Protein AF-A0A1Y3AFD6-F1 (afdb_monomer_lite)

Secondary structure (DSSP, 8-state):
--------HHHHHHHHHHHHHHH-PPPB-HHHHHHHHHH-GGGGB-HHHHHHHHHHHT-EEEEEETTEEEEEEGGGG-GGGTTTT---S-HHHHHHHHHHHHHHHTT-S-S---------TTSSHHHHHHHHHHHHHHHHTSSTT-EEEEEE--TTTSTTS---S----SSSSTT--TT--EE-TT---GGGGS-HHHHHHHHHHS-TTSPPB--S----HHHHHHHHHHHHHHHHTT-S-HHHHHTSTTTEEEEEE--EETBEEEEEETT--S-HHHHHH-GGGHHHHHHHGGG----TTS--GGG--TTSTTSEEEEE--

Structure (mmCIF, N/CA/C/O backbone):
data_AF-A0A1Y3AFD6-F1
#
_entry.id   AF-A0A1Y3AFD6-F1
#
loop_
_atom_site.group_PDB
_atom_site.id
_atom_site.type_symbol
_atom_site.label_atom_id
_atom_site.label_alt_id
_atom_site.label_comp_id
_atom_site.label_asym_id
_atom_site.label_entity_id
_atom_site.label_seq_id
_atom_site.pdbx_PDB_ins_code
_atom_site.Cartn_x
_atom_site.Cartn_y
_atom_site.Cartn_z
_atom_site.occupancy
_atom_site.B_iso_or_equiv
_atom_site.auth_seq_id
_atom_site.auth_comp_id
_atom_site.auth_asym_id
_atom_site.auth_atom_id
_atom_site.pdbx_PDB_model_num
ATOM 1 N N . MET A 1 1 ? -5.107 34.115 -34.733 1.00 36.53 1 MET A N 1
ATOM 2 C CA . MET A 1 1 ? -5.850 33.990 -33.465 1.00 36.53 1 MET A CA 1
ATOM 3 C C . MET A 1 1 ? -5.233 32.838 -32.703 1.00 36.53 1 MET A C 1
ATOM 5 O O . MET A 1 1 ? -5.420 31.706 -33.114 1.00 36.53 1 MET A O 1
ATOM 9 N N . SER A 1 2 ? -4.408 33.129 -31.701 1.00 39.81 2 SER A N 1
ATOM 10 C CA . SER A 1 2 ? -3.887 32.118 -30.779 1.00 39.81 2 SER A CA 1
ATOM 11 C C . SER A 1 2 ? -4.271 32.603 -29.390 1.00 39.81 2 SER A C 1
ATOM 13 O O . SER A 1 2 ? -3.726 33.601 -28.910 1.00 39.81 2 SER A O 1
ATOM 15 N N . GLU A 1 3 ? -5.320 32.002 -28.833 1.00 40.56 3 GLU A N 1
ATOM 16 C CA . GLU A 1 3 ? -5.735 32.223 -27.454 1.00 40.56 3 GLU A CA 1
ATOM 17 C C . GLU A 1 3 ? -4.627 31.688 -26.557 1.00 40.56 3 GLU A C 1
ATOM 19 O O . GLU A 1 3 ? -4.465 30.491 -26.346 1.00 40.56 3 GLU A O 1
ATOM 24 N N . ARG A 1 4 ? -3.807 32.612 -26.064 1.00 46.44 4 ARG A N 1
ATOM 25 C CA . ARG A 1 4 ? -2.943 32.358 -24.922 1.00 46.44 4 ARG A CA 1
ATOM 26 C C . ARG A 1 4 ? -3.883 32.192 -23.734 1.00 46.44 4 ARG A C 1
ATOM 28 O O . ARG A 1 4 ? -4.374 33.199 -23.225 1.00 46.44 4 ARG A O 1
ATOM 35 N N . THR A 1 5 ? -4.161 30.951 -23.344 1.00 50.72 5 THR A N 1
ATOM 36 C CA . THR A 1 5 ? -4.804 30.626 -22.069 1.00 50.72 5 THR A CA 1
ATOM 37 C C . THR A 1 5 ? -4.046 31.383 -20.988 1.00 50.72 5 THR A C 1
ATOM 39 O O . THR A 1 5 ? -2.861 31.144 -20.755 1.00 50.72 5 THR A O 1
ATOM 42 N N . ARG A 1 6 ? -4.689 32.401 -20.417 1.00 50.66 6 ARG A N 1
ATOM 43 C CA . ARG A 1 6 ? -4.165 33.119 -19.262 1.00 50.66 6 ARG A CA 1
ATOM 44 C C . ARG A 1 6 ? -4.243 32.126 -18.107 1.00 50.66 6 ARG A C 1
ATOM 46 O O . ARG A 1 6 ? -5.335 31.838 -17.642 1.00 50.66 6 ARG A O 1
ATOM 53 N N . THR A 1 7 ? -3.110 31.566 -17.701 1.00 65.94 7 THR A N 1
ATOM 54 C CA . THR A 1 7 ? -3.002 30.787 -16.464 1.00 65.94 7 THR A CA 1
ATOM 55 C C . THR A 1 7 ? -3.005 31.783 -15.308 1.00 65.94 7 THR A C 1
ATOM 57 O O . THR A 1 7 ? -1.962 32.305 -14.916 1.00 65.94 7 THR A O 1
ATOM 60 N N . ASP A 1 8 ? -4.194 32.172 -14.861 1.00 80.00 8 ASP A N 1
ATOM 61 C CA . ASP A 1 8 ? -4.370 32.920 -13.621 1.00 80.00 8 ASP A CA 1
ATOM 62 C C . ASP A 1 8 ? -4.378 31.963 -12.418 1.00 80.00 8 ASP A C 1
ATOM 64 O O . ASP A 1 8 ? -4.285 30.741 -12.560 1.00 80.00 8 ASP A O 1
ATOM 68 N N . GLY A 1 9 ? -4.406 32.531 -11.210 1.00 79.50 9 GLY A N 1
ATOM 69 C CA . GLY A 1 9 ? -4.377 31.743 -9.976 1.00 79.50 9 GLY A CA 1
ATOM 70 C C . GLY A 1 9 ? -5.520 30.728 -9.887 1.00 79.50 9 GLY A C 1
ATOM 71 O O . GLY A 1 9 ? -5.308 29.632 -9.379 1.00 79.50 9 GLY A O 1
ATOM 72 N N . GLU A 1 10 ? -6.694 31.053 -10.434 1.00 80.75 10 GLU A N 1
ATOM 73 C CA . GLU A 1 10 ? -7.856 30.157 -10.464 1.00 80.75 10 GLU A CA 1
ATOM 74 C C . GLU A 1 10 ? -7.585 28.920 -11.329 1.00 80.75 10 GLU A C 1
ATOM 76 O O . GLU A 1 10 ? -7.870 27.802 -10.901 1.00 80.75 10 GLU A O 1
ATOM 81 N N . GLY A 1 11 ? -6.944 29.090 -12.492 1.00 82.44 11 GLY A N 1
ATOM 82 C CA . GLY A 1 11 ? -6.531 27.969 -13.339 1.00 82.44 11 GLY A CA 1
ATOM 83 C C . GLY A 1 11 ? -5.538 27.014 -12.663 1.00 82.44 11 GLY A C 1
ATOM 84 O O . GLY A 1 11 ? -5.645 25.799 -12.831 1.00 82.44 11 GLY A O 1
ATOM 85 N N . PHE A 1 12 ? -4.595 27.532 -11.867 1.00 86.00 12 PHE A N 1
ATOM 86 C CA . PHE A 1 12 ? -3.661 26.687 -11.111 1.00 86.00 12 PHE A CA 1
ATOM 87 C C . PHE A 1 12 ? -4.340 25.931 -9.962 1.00 86.00 12 PHE A C 1
ATOM 89 O O . PHE A 1 12 ? -4.028 24.760 -9.750 1.00 86.00 12 PHE A O 1
ATOM 96 N N . VAL A 1 13 ? -5.276 26.566 -9.246 1.00 87.38 13 VAL A N 1
ATOM 97 C CA . VAL A 1 13 ? -6.054 25.903 -8.185 1.00 87.38 13 VAL A CA 1
ATOM 98 C C . VAL A 1 13 ? -6.942 24.807 -8.773 1.00 87.38 13 VAL A C 1
ATOM 100 O O . VAL A 1 13 ? -6.927 23.694 -8.264 1.00 87.38 13 VAL A O 1
ATOM 103 N N . ALA A 1 14 ? -7.627 25.066 -9.890 1.00 82.12 14 ALA A N 1
ATOM 104 C CA . ALA A 1 14 ? -8.454 24.059 -10.555 1.00 82.12 14 ALA A CA 1
ATOM 105 C C . ALA A 1 14 ? -7.634 22.840 -11.021 1.00 82.12 14 ALA A C 1
ATOM 107 O O . ALA A 1 14 ? -8.045 21.701 -10.812 1.00 82.12 14 ALA A O 1
ATOM 108 N N . ALA A 1 15 ? -6.443 23.065 -11.588 1.00 80.50 15 ALA A N 1
ATOM 109 C CA . ALA A 1 15 ? -5.540 21.978 -11.964 1.00 80.50 15 ALA A CA 1
ATOM 110 C C . ALA A 1 15 ? -5.057 21.167 -10.746 1.00 80.50 15 ALA A C 1
ATOM 112 O O . ALA A 1 15 ? -4.927 19.945 -10.831 1.00 80.50 15 ALA A O 1
ATOM 113 N N . ALA A 1 16 ? -4.810 21.829 -9.610 1.00 82.00 16 ALA A N 1
ATOM 114 C CA . ALA A 1 16 ? -4.458 21.156 -8.362 1.00 82.00 16 ALA A CA 1
ATOM 115 C C . ALA A 1 16 ? -5.633 20.334 -7.804 1.00 82.00 16 ALA A C 1
ATOM 117 O O . ALA A 1 16 ? -5.436 19.184 -7.413 1.00 82.00 16 ALA A O 1
ATOM 118 N N . ASP A 1 17 ? -6.851 20.879 -7.827 1.00 80.75 17 ASP A N 1
ATOM 119 C CA . ASP A 1 17 ? -8.062 20.173 -7.402 1.00 80.75 17 ASP A CA 1
ATOM 120 C C . ASP A 1 17 ? -8.320 18.929 -8.257 1.00 80.75 17 ASP A C 1
ATOM 122 O O . ASP A 1 17 ? -8.639 17.869 -7.721 1.00 80.75 17 ASP A O 1
ATOM 126 N N . ASP A 1 18 ? -8.150 19.025 -9.577 1.00 76.88 18 ASP A N 1
ATOM 127 C CA . ASP A 1 18 ? -8.305 17.884 -10.482 1.00 76.88 18 ASP A CA 1
ATOM 128 C C . ASP A 1 18 ? -7.230 16.812 -10.235 1.00 76.88 18 ASP A C 1
ATOM 130 O O . ASP A 1 18 ? -7.545 15.619 -10.202 1.00 76.88 18 ASP A O 1
ATOM 134 N N . ALA A 1 19 ? -5.983 17.223 -9.976 1.00 75.56 19 ALA A N 1
ATOM 135 C CA . ALA A 1 19 ? -4.902 16.307 -9.615 1.00 75.56 19 ALA A CA 1
ATOM 136 C C . ALA A 1 19 ? -5.162 15.578 -8.282 1.00 75.56 19 ALA A C 1
ATOM 138 O O . ALA A 1 19 ? -4.785 14.414 -8.135 1.00 75.56 19 ALA A O 1
ATOM 139 N N . LEU A 1 20 ? -5.814 16.237 -7.318 1.00 76.56 20 LEU A N 1
ATOM 140 C CA . LEU A 1 20 ? -6.170 15.641 -6.029 1.00 76.56 20 LEU A CA 1
ATOM 141 C C . LEU A 1 20 ? -7.422 14.760 -6.111 1.00 76.56 20 LEU A C 1
ATOM 143 O O . LEU A 1 20 ? -7.450 13.699 -5.490 1.00 76.56 20 LEU A O 1
ATOM 147 N N . ARG A 1 21 ? -8.439 15.152 -6.889 1.00 71.94 21 ARG A N 1
ATOM 148 C CA . ARG A 1 21 ? -9.724 14.433 -6.971 1.00 71.94 21 ARG A CA 1
ATOM 149 C C . ARG A 1 21 ? -9.571 13.009 -7.507 1.00 71.94 21 ARG A C 1
ATOM 151 O O . ARG A 1 21 ? -10.292 12.125 -7.066 1.00 71.94 21 ARG A O 1
ATOM 158 N N . GLY A 1 22 ? -8.641 12.784 -8.436 1.00 68.44 22 GLY A N 1
ATOM 159 C CA . GLY A 1 22 ? -8.357 11.440 -8.953 1.00 68.44 22 GLY A CA 1
ATOM 160 C C . GLY A 1 22 ? -7.551 10.563 -7.989 1.00 68.44 22 GLY A C 1
ATOM 161 O O . GLY A 1 22 ? -7.676 9.343 -8.025 1.00 68.44 22 GLY A O 1
ATOM 162 N N . ALA A 1 23 ? -6.752 11.173 -7.110 1.00 74.44 23 ALA A N 1
ATOM 163 C CA . ALA A 1 23 ? -5.756 10.474 -6.301 1.00 74.44 23 ALA A CA 1
ATOM 164 C C . ALA A 1 23 ? -6.292 9.899 -4.979 1.00 74.44 23 ALA A C 1
ATOM 166 O O . ALA A 1 23 ? -5.614 9.068 -4.379 1.00 74.44 23 ALA A O 1
ATOM 167 N N . TYR A 1 24 ? -7.466 10.341 -4.514 1.00 83.12 24 TYR A N 1
ATOM 168 C CA . TYR A 1 24 ? -8.017 9.943 -3.215 1.00 83.12 24 TYR A CA 1
ATOM 169 C C . TYR A 1 24 ? -9.492 9.556 -3.297 1.00 83.12 24 TYR A C 1
ATOM 171 O O . TYR A 1 24 ? -10.273 10.180 -4.014 1.00 83.12 24 TYR A O 1
ATOM 179 N N . ASP A 1 25 ? -9.869 8.528 -2.540 1.00 84.12 25 ASP A N 1
ATOM 180 C CA . ASP A 1 25 ? -11.260 8.177 -2.281 1.00 84.12 25 ASP A CA 1
ATOM 181 C C . ASP A 1 25 ? -11.785 9.000 -1.100 1.00 84.12 25 ASP A C 1
ATOM 183 O O . ASP A 1 25 ? -11.044 9.257 -0.141 1.00 84.12 25 ASP A O 1
ATOM 187 N N . PRO A 1 26 ? -13.075 9.379 -1.107 1.00 87.69 26 PRO A N 1
ATOM 188 C CA . PRO A 1 26 ? -13.745 9.815 0.107 1.00 87.69 26 PRO A CA 1
ATOM 189 C C . PRO A 1 26 ? -13.596 8.758 1.216 1.00 87.69 26 PRO A C 1
ATOM 191 O O . PRO A 1 26 ? -13.648 7.561 0.916 1.00 87.69 26 PRO A O 1
ATOM 194 N N . PRO A 1 27 ? -13.457 9.161 2.494 1.00 92.25 27 PRO A N 1
ATOM 195 C CA . PRO A 1 27 ? -13.405 8.202 3.589 1.00 92.25 27 PRO A CA 1
ATOM 196 C C . PRO A 1 27 ? -14.630 7.281 3.596 1.00 92.25 27 PRO A C 1
ATOM 198 O O . PRO A 1 27 ? -15.757 7.732 3.379 1.00 92.25 27 PRO A O 1
ATOM 201 N N . MET A 1 28 ? -14.409 6.000 3.879 1.00 95.00 28 MET A N 1
ATOM 202 C CA . MET A 1 28 ? -15.436 4.956 3.855 1.00 95.00 28 MET A CA 1
ATOM 203 C C . MET A 1 28 ? -15.508 4.198 5.183 1.00 95.00 28 MET A C 1
ATOM 205 O O . MET A 1 28 ? -14.615 4.305 6.026 1.00 95.00 28 MET A O 1
ATOM 209 N N . SER A 1 29 ? -16.587 3.443 5.396 1.00 96.56 29 SER A N 1
ATOM 210 C CA . SER A 1 29 ? -16.674 2.540 6.547 1.00 96.56 29 SER A CA 1
ATOM 211 C C . SER A 1 29 ? -15.775 1.320 6.347 1.00 96.56 29 SER A C 1
ATOM 213 O O . SER A 1 29 ? -15.406 0.973 5.225 1.00 96.56 29 SER A O 1
ATOM 215 N N . LEU A 1 30 ? -15.464 0.634 7.448 1.00 97.19 30 LEU A N 1
ATOM 216 C CA . LEU A 1 30 ? -14.724 -0.625 7.397 1.00 97.19 30 LEU A CA 1
ATOM 217 C C . LEU A 1 30 ? -15.466 -1.702 6.582 1.00 97.19 30 LEU A C 1
ATOM 219 O O . LEU A 1 30 ? -14.830 -2.457 5.860 1.00 97.19 30 LEU A O 1
ATOM 223 N N . GLU A 1 31 ? -16.800 -1.731 6.647 1.00 96.75 31 GLU A N 1
ATOM 224 C CA . GLU A 1 31 ? -17.652 -2.610 5.829 1.00 96.75 31 GLU A CA 1
ATOM 225 C C . GLU A 1 31 ? -17.472 -2.344 4.328 1.00 96.75 31 GLU A C 1
ATOM 227 O O . GLU A 1 31 ? -17.131 -3.258 3.588 1.00 96.75 31 GLU A O 1
ATOM 232 N N . SER A 1 32 ? -17.585 -1.083 3.890 1.00 97.00 32 SER A N 1
ATOM 233 C CA . SER A 1 32 ? -17.390 -0.723 2.479 1.00 97.00 32 SER A CA 1
ATOM 234 C C . SER A 1 32 ? -15.969 -1.002 1.986 1.00 97.00 32 SER A C 1
ATOM 236 O O . SER A 1 32 ? -15.770 -1.278 0.807 1.00 97.00 32 SER A O 1
ATOM 238 N N . TYR A 1 33 ? -14.976 -0.947 2.878 1.00 96.75 33 TYR A N 1
ATOM 239 C CA . TYR A 1 33 ? -13.624 -1.389 2.551 1.00 96.75 33 TYR A CA 1
ATOM 240 C C . TYR A 1 33 ? -13.548 -2.910 2.348 1.00 96.75 33 TYR A C 1
ATOM 242 O O . TYR A 1 33 ? -12.877 -3.349 1.422 1.00 96.75 33 TYR A O 1
ATOM 250 N N . VAL A 1 34 ? -14.239 -3.721 3.157 1.00 96.44 34 VAL A N 1
ATOM 251 C CA . VAL A 1 34 ? -14.297 -5.178 2.936 1.00 96.44 34 VAL A CA 1
ATOM 252 C C . VAL A 1 34 ? -14.968 -5.497 1.603 1.00 96.44 34 VAL A C 1
ATOM 254 O O . VAL A 1 34 ? -14.421 -6.296 0.851 1.00 96.44 34 VAL A O 1
ATOM 257 N N . ASP A 1 35 ? -16.075 -4.829 1.264 1.00 96.00 35 ASP A N 1
ATOM 258 C CA . ASP A 1 35 ? -16.711 -4.981 -0.053 1.00 96.00 35 ASP A CA 1
ATOM 259 C C . ASP A 1 35 ? -15.714 -4.676 -1.182 1.00 96.00 35 ASP A C 1
ATOM 261 O O . ASP A 1 35 ? -15.569 -5.462 -2.117 1.00 96.00 35 ASP A O 1
ATOM 265 N N . ARG A 1 36 ? -14.939 -3.589 -1.048 1.00 94.31 36 ARG A N 1
ATOM 266 C CA . ARG A 1 36 ? -13.872 -3.254 -2.000 1.00 94.31 36 ARG A CA 1
ATOM 267 C C . ARG A 1 36 ? -12.810 -4.346 -2.096 1.00 94.31 36 ARG A C 1
ATOM 269 O O . ARG A 1 36 ? -12.368 -4.632 -3.197 1.00 94.31 36 ARG A O 1
ATOM 276 N N . VAL A 1 37 ? -12.381 -4.933 -0.980 1.00 94.00 37 VAL A N 1
ATOM 277 C CA . VAL A 1 37 ? -11.375 -6.010 -0.971 1.00 94.00 37 VAL A CA 1
ATOM 278 C C . VAL A 1 37 ? -11.892 -7.270 -1.661 1.00 94.00 37 VAL A C 1
ATOM 280 O O . VAL A 1 37 ? -11.125 -7.949 -2.334 1.00 94.00 37 VAL A O 1
ATOM 283 N N . LEU A 1 38 ? -13.180 -7.582 -1.516 1.00 93.25 38 LEU A N 1
ATOM 284 C CA . LEU A 1 38 ? -13.801 -8.714 -2.204 1.00 93.25 38 LEU A CA 1
ATOM 285 C C . LEU A 1 38 ? -13.924 -8.472 -3.718 1.00 93.25 38 LEU A C 1
ATOM 287 O O . LEU A 1 38 ? -13.831 -9.420 -4.493 1.00 93.25 38 LEU A O 1
ATOM 291 N N . GLU A 1 39 ? -14.119 -7.220 -4.141 1.00 92.06 39 GLU A N 1
ATOM 292 C CA . GLU A 1 39 ? -14.167 -6.822 -5.556 1.00 92.06 39 GLU A CA 1
ATOM 293 C C . GLU A 1 39 ? -12.773 -6.701 -6.198 1.00 92.06 39 GLU A C 1
ATOM 295 O O . GLU A 1 39 ? -12.576 -7.123 -7.337 1.00 92.06 39 GLU A O 1
ATOM 300 N N . ASP A 1 40 ? -11.813 -6.122 -5.476 1.00 91.50 40 ASP A N 1
ATOM 301 C CA . ASP A 1 40 ? -10.424 -5.913 -5.887 1.00 91.50 40 ASP A CA 1
ATOM 302 C C . ASP A 1 40 ? -9.461 -6.226 -4.724 1.00 91.50 40 ASP A C 1
ATOM 304 O O . ASP A 1 40 ? -9.129 -5.355 -3.905 1.00 91.50 40 ASP A O 1
ATOM 308 N N . PRO A 1 41 ? -8.957 -7.470 -4.659 1.00 92.12 41 PRO A N 1
ATOM 309 C CA . PRO A 1 41 ? -8.059 -7.921 -3.594 1.00 92.12 41 PRO A CA 1
ATOM 310 C C . PRO A 1 41 ? -6.742 -7.147 -3.499 1.00 92.12 41 PRO A C 1
ATOM 312 O O . PRO A 1 41 ? -6.101 -7.144 -2.444 1.00 92.12 41 PRO A O 1
ATOM 315 N N . THR A 1 42 ? -6.350 -6.418 -4.551 1.00 92.50 42 THR A N 1
ATOM 316 C CA . THR A 1 42 ? -5.164 -5.547 -4.549 1.00 92.50 42 THR A CA 1
ATOM 317 C C . THR A 1 42 ? -5.233 -4.491 -3.437 1.00 92.50 42 THR A C 1
ATOM 319 O O . THR A 1 42 ? -4.207 -4.145 -2.838 1.00 92.50 42 THR A O 1
ATOM 322 N N . ALA A 1 43 ? -6.446 -4.052 -3.072 1.00 93.38 43 ALA A N 1
ATOM 323 C CA . ALA A 1 43 ? -6.702 -3.106 -1.984 1.00 93.38 43 ALA A CA 1
ATOM 324 C C . ALA A 1 43 ? -6.254 -3.613 -0.595 1.00 93.38 43 ALA A C 1
ATOM 326 O O . ALA A 1 43 ? -6.061 -2.808 0.324 1.00 93.38 43 ALA A O 1
ATOM 327 N N . ALA A 1 44 ? -6.079 -4.931 -0.440 1.00 93.00 44 ALA A N 1
ATOM 328 C CA . ALA A 1 44 ? -5.590 -5.592 0.770 1.00 93.00 44 ALA A CA 1
ATOM 329 C C . ALA A 1 44 ? -4.361 -6.490 0.531 1.00 93.00 44 ALA A C 1
ATOM 331 O O . ALA A 1 44 ? -4.005 -7.304 1.388 1.00 93.00 44 ALA A O 1
ATOM 332 N N . ALA A 1 45 ? -3.699 -6.366 -0.622 1.00 90.75 45 ALA A N 1
ATOM 333 C CA . ALA A 1 45 ? -2.527 -7.173 -0.933 1.00 90.75 45 ALA A CA 1
ATOM 334 C C . ALA A 1 45 ? -1.371 -6.900 0.045 1.00 90.75 45 ALA A C 1
ATOM 336 O O . ALA A 1 45 ? -1.191 -5.780 0.550 1.00 90.75 45 ALA A O 1
ATOM 337 N N . SER A 1 46 ? -0.550 -7.931 0.265 1.00 89.06 46 SER A N 1
ATOM 338 C CA . SER A 1 46 ? 0.749 -7.797 0.933 1.00 89.06 46 SER A CA 1
ATOM 339 C C . SER A 1 46 ? 1.667 -6.832 0.173 1.00 89.06 46 SER A C 1
ATOM 341 O O . SER A 1 46 ? 1.428 -6.529 -0.996 1.00 89.06 46 SER A O 1
ATOM 343 N N . GLY A 1 47 ? 2.752 -6.367 0.802 1.00 89.06 47 GLY A N 1
ATOM 344 C CA . GLY A 1 47 ? 3.712 -5.477 0.134 1.00 89.06 47 GLY A CA 1
ATOM 345 C C . GLY A 1 47 ? 4.246 -6.068 -1.177 1.00 89.06 47 GLY A C 1
ATOM 346 O O . GLY A 1 47 ? 4.186 -5.417 -2.218 1.00 89.06 47 GLY A O 1
ATOM 347 N N . ALA A 1 48 ? 4.663 -7.340 -1.162 1.00 90.12 48 ALA A N 1
ATOM 348 C CA . ALA A 1 48 ? 5.120 -8.044 -2.361 1.00 90.12 48 ALA A CA 1
ATOM 349 C C . ALA A 1 48 ? 4.012 -8.190 -3.418 1.00 90.12 48 ALA A C 1
ATOM 351 O O . ALA A 1 48 ? 4.254 -7.912 -4.592 1.00 90.12 48 ALA A O 1
ATOM 352 N N . GLY A 1 49 ? 2.794 -8.565 -3.004 1.00 91.50 49 GLY A N 1
ATOM 353 C CA . GLY A 1 49 ? 1.644 -8.677 -3.906 1.00 91.50 49 GLY A CA 1
ATOM 354 C C . GLY A 1 49 ? 1.276 -7.343 -4.552 1.00 91.50 49 GLY A C 1
ATOM 355 O O . GLY A 1 49 ? 1.007 -7.286 -5.746 1.00 91.50 49 GLY A O 1
ATOM 356 N N . TYR A 1 50 ? 1.357 -6.250 -3.798 1.00 94.00 50 TYR A N 1
ATOM 357 C CA . TYR A 1 50 ? 1.086 -4.913 -4.304 1.00 94.00 50 TYR A CA 1
ATOM 358 C C . TYR A 1 50 ? 2.146 -4.438 -5.308 1.00 94.00 50 TYR A C 1
ATOM 360 O O . TYR A 1 50 ? 1.804 -3.879 -6.349 1.00 94.00 50 TYR A O 1
ATOM 368 N N . VAL A 1 51 ? 3.435 -4.680 -5.034 1.00 95.00 51 VAL A N 1
ATOM 369 C CA . VAL A 1 51 ? 4.510 -4.349 -5.986 1.00 95.00 51 VAL A CA 1
ATOM 370 C C . VAL A 1 51 ? 4.377 -5.188 -7.258 1.00 95.00 51 VAL A C 1
ATOM 372 O O . VAL A 1 51 ? 4.530 -4.656 -8.357 1.00 95.00 51 VAL A O 1
ATOM 375 N N . LEU A 1 52 ? 4.045 -6.473 -7.128 1.00 94.81 52 LEU A N 1
ATOM 376 C CA . LEU A 1 52 ? 3.775 -7.351 -8.263 1.00 94.81 52 LEU A CA 1
ATOM 377 C C . LEU A 1 52 ? 2.608 -6.834 -9.113 1.00 94.81 52 LEU A C 1
ATOM 379 O O . LEU A 1 52 ? 2.775 -6.670 -10.321 1.00 94.81 52 LEU A O 1
ATOM 383 N N . ALA A 1 53 ? 1.478 -6.503 -8.483 1.00 95.12 53 ALA A N 1
ATOM 384 C CA . ALA A 1 53 ? 0.311 -5.927 -9.146 1.00 95.12 53 ALA A CA 1
ATOM 385 C C . ALA A 1 53 ? 0.659 -4.639 -9.900 1.00 95.12 53 ALA A C 1
ATOM 387 O O . ALA A 1 53 ? 0.298 -4.476 -11.068 1.00 95.12 53 ALA A O 1
ATOM 388 N N . ALA A 1 54 ? 1.440 -3.758 -9.270 1.00 96.69 54 ALA A N 1
ATOM 389 C CA . ALA A 1 54 ? 1.917 -2.538 -9.902 1.00 96.69 54 ALA A CA 1
ATOM 390 C C . ALA A 1 54 ? 2.741 -2.842 -11.161 1.00 96.69 54 ALA A C 1
ATOM 392 O O . ALA A 1 54 ? 2.488 -2.252 -12.210 1.00 96.69 54 ALA A O 1
ATOM 393 N N . VAL A 1 55 ? 3.690 -3.780 -11.090 1.00 97.44 55 VAL A N 1
ATOM 394 C CA . VAL A 1 55 ? 4.545 -4.155 -12.227 1.00 97.44 55 VAL A CA 1
ATOM 395 C C . VAL A 1 55 ? 3.736 -4.796 -13.359 1.00 97.44 55 VAL A C 1
ATOM 397 O O . VAL A 1 55 ? 3.907 -4.426 -14.526 1.00 97.44 55 VAL A O 1
ATOM 400 N N . GLU A 1 56 ? 2.841 -5.728 -13.031 1.00 96.19 56 GLU A N 1
ATOM 401 C CA . GLU A 1 56 ? 2.019 -6.460 -13.999 1.00 96.19 56 GLU A CA 1
ATOM 402 C C . GLU A 1 56 ? 0.980 -5.556 -14.684 1.00 96.19 56 GLU A C 1
ATOM 404 O O . GLU A 1 56 ? 0.692 -5.758 -15.866 1.00 96.19 56 GLU A O 1
ATOM 409 N N . SER A 1 57 ? 0.507 -4.495 -14.015 1.00 96.19 57 SER A N 1
ATOM 410 C CA . SER A 1 57 ? -0.481 -3.549 -14.565 1.00 96.19 57 SER A CA 1
ATOM 411 C C . SER A 1 57 ? -0.038 -2.839 -15.856 1.00 96.19 57 SER A C 1
ATOM 413 O O . SER A 1 57 ? -0.871 -2.482 -16.689 1.00 96.19 57 SER A O 1
ATOM 415 N N . TYR A 1 58 ? 1.272 -2.676 -16.077 1.00 96.88 58 TYR A N 1
ATOM 416 C CA . TYR A 1 58 ? 1.820 -2.068 -17.301 1.00 96.88 58 TYR A CA 1
ATOM 417 C C . TYR A 1 58 ? 2.039 -3.088 -18.438 1.00 96.88 58 TYR A C 1
ATOM 419 O O . TYR A 1 58 ? 2.357 -2.720 -19.579 1.00 96.88 58 TYR A O 1
ATOM 427 N N . GLY A 1 59 ? 1.875 -4.382 -18.150 1.00 97.50 59 GLY A N 1
ATOM 428 C CA . GLY A 1 59 ? 2.116 -5.483 -19.075 1.00 97.50 59 GLY A CA 1
ATOM 429 C C . GLY A 1 59 ? 3.568 -5.580 -19.555 1.00 97.50 59 GLY A C 1
ATOM 430 O O . GLY A 1 59 ? 4.485 -4.943 -19.031 1.00 97.50 59 GLY A O 1
ATOM 431 N N . THR A 1 60 ? 3.784 -6.376 -20.602 1.00 98.19 60 THR A N 1
ATOM 432 C CA . THR A 1 60 ? 5.121 -6.671 -21.140 1.00 98.19 60 THR A CA 1
ATOM 433 C C . THR A 1 60 ? 5.285 -6.256 -22.602 1.00 98.19 60 THR A C 1
ATOM 435 O O . THR A 1 60 ? 4.315 -6.164 -23.362 1.00 98.19 60 THR A O 1
ATOM 438 N N . ARG A 1 61 ? 6.529 -5.998 -23.015 1.00 97.25 61 ARG A N 1
ATOM 439 C CA . ARG A 1 61 ? 6.930 -5.793 -24.414 1.00 97.25 61 ARG A CA 1
ATOM 440 C C . ARG A 1 61 ? 8.124 -6.671 -24.778 1.00 97.25 61 ARG A C 1
ATOM 442 O O . ARG A 1 61 ? 8.998 -6.899 -23.947 1.00 97.25 61 ARG A O 1
ATOM 449 N N . GLU A 1 62 ? 8.202 -7.070 -26.040 1.00 97.62 62 GLU A N 1
ATOM 450 C CA . GLU A 1 62 ? 9.348 -7.815 -26.560 1.00 97.62 62 GLU A CA 1
ATOM 451 C C . GLU A 1 62 ? 10.595 -6.911 -26.657 1.00 97.62 62 GLU A C 1
ATOM 453 O O . GLU A 1 62 ? 10.529 -5.772 -27.137 1.00 97.62 62 GLU A O 1
ATOM 458 N N . VAL A 1 63 ? 11.748 -7.424 -26.224 1.00 96.56 63 VAL A N 1
ATOM 459 C CA . VAL A 1 63 ? 13.069 -6.800 -26.381 1.00 96.56 63 VAL A CA 1
ATOM 460 C C . VAL A 1 63 ? 14.088 -7.795 -26.916 1.00 96.56 63 VAL A C 1
ATOM 462 O O . VAL A 1 63 ? 13.990 -8.995 -26.673 1.00 96.56 63 VAL A O 1
ATOM 465 N N . ARG A 1 64 ? 15.109 -7.294 -27.623 1.00 95.00 64 ARG A N 1
ATOM 466 C CA . ARG A 1 64 ? 16.275 -8.095 -28.012 1.00 95.00 64 ARG A CA 1
ATOM 467 C C . ARG A 1 64 ? 17.511 -7.664 -27.242 1.00 95.00 64 ARG A C 1
ATOM 469 O O . ARG A 1 64 ? 18.009 -6.559 -27.438 1.00 95.00 64 ARG A O 1
ATOM 476 N N . GLU A 1 65 ? 18.037 -8.561 -26.418 1.00 93.00 65 GLU A N 1
ATOM 477 C CA . GLU A 1 65 ? 19.228 -8.336 -25.601 1.00 93.00 65 GLU A CA 1
ATOM 478 C C . GLU A 1 65 ? 20.205 -9.500 -25.768 1.00 93.00 65 GLU A C 1
ATOM 480 O O . GLU A 1 65 ? 19.839 -10.662 -25.619 1.00 93.00 65 GLU A O 1
ATOM 485 N N . ARG A 1 66 ? 21.474 -9.196 -26.074 1.00 89.19 66 ARG A N 1
ATOM 486 C CA . ARG A 1 66 ? 22.549 -10.199 -26.241 1.00 89.19 66 ARG A CA 1
ATOM 487 C C . ARG A 1 66 ? 22.197 -11.337 -27.221 1.00 89.19 66 ARG A C 1
ATOM 489 O O . ARG A 1 66 ? 22.622 -12.469 -27.035 1.00 89.19 66 ARG A O 1
ATOM 496 N N . GLY A 1 67 ? 21.441 -11.022 -28.275 1.00 92.19 67 GLY A N 1
ATOM 497 C CA . GLY A 1 67 ? 21.022 -11.989 -29.298 1.00 92.19 67 GLY A CA 1
ATOM 498 C C . GLY A 1 67 ? 19.803 -12.835 -28.923 1.00 92.19 67 GLY A C 1
ATOM 499 O O . GLY A 1 67 ? 19.358 -13.635 -29.740 1.00 92.19 67 GLY A O 1
ATOM 500 N N . GLU A 1 68 ? 19.233 -12.636 -27.736 1.00 94.50 68 GLU A N 1
ATOM 501 C CA . GLU A 1 68 ? 18.022 -13.313 -27.284 1.00 94.50 68 GLU A CA 1
ATOM 502 C C . GLU A 1 68 ? 16.819 -12.375 -27.333 1.00 94.50 68 GLU A C 1
ATOM 504 O O . GLU A 1 68 ? 16.957 -11.164 -27.167 1.00 94.50 68 GLU A O 1
ATOM 509 N N . THR A 1 69 ? 15.639 -12.946 -27.567 1.00 96.38 69 THR A N 1
ATOM 510 C CA . THR A 1 69 ? 14.359 -12.232 -27.510 1.00 96.38 69 THR A CA 1
ATOM 511 C C . THR A 1 69 ? 13.727 -12.520 -26.148 1.00 96.38 69 THR A C 1
ATOM 513 O O . THR A 1 69 ? 13.594 -13.687 -25.786 1.00 96.38 69 THR A O 1
ATOM 516 N N . LEU A 1 70 ? 13.407 -11.477 -25.382 1.00 96.81 70 LEU A N 1
ATOM 517 C CA . LEU A 1 70 ? 12.886 -11.556 -24.014 1.00 96.81 70 LEU A CA 1
ATOM 518 C C . LEU A 1 70 ? 11.624 -10.696 -23.888 1.00 96.81 70 LEU A C 1
ATOM 520 O O . LEU A 1 70 ? 11.551 -9.631 -24.500 1.00 96.81 70 LEU A O 1
ATOM 524 N N . ASP A 1 71 ? 10.682 -11.106 -23.042 1.00 97.00 71 ASP A N 1
ATOM 525 C CA . ASP A 1 71 ? 9.567 -10.252 -22.628 1.00 97.00 71 ASP A CA 1
ATOM 526 C C . ASP A 1 71 ? 9.984 -9.407 -21.431 1.00 97.00 71 ASP A C 1
ATOM 528 O O . ASP A 1 71 ? 10.423 -9.930 -20.411 1.00 97.00 71 ASP A O 1
ATOM 532 N N . ARG A 1 72 ? 9.858 -8.090 -21.553 1.00 96.88 72 ARG A N 1
ATOM 533 C CA . ARG A 1 72 ? 10.227 -7.123 -20.523 1.00 96.88 72 ARG A CA 1
ATOM 534 C C . ARG A 1 72 ? 8.983 -6.459 -19.957 1.00 96.88 72 ARG A C 1
ATOM 536 O O . ARG A 1 72 ? 8.180 -5.931 -20.726 1.00 96.88 72 ARG A O 1
ATOM 543 N N . TYR A 1 73 ? 8.860 -6.402 -18.634 1.00 98.25 73 TYR A N 1
ATOM 544 C CA . TYR A 1 73 ? 7.819 -5.604 -17.980 1.00 98.25 73 TYR A CA 1
ATOM 545 C C . TYR A 1 73 ? 8.003 -4.113 -18.274 1.00 98.25 73 TYR A C 1
ATOM 547 O O . TYR A 1 73 ? 9.056 -3.540 -17.985 1.00 98.25 73 TYR A O 1
ATOM 555 N N . ARG A 1 74 ? 6.959 -3.481 -18.825 1.00 98.25 74 ARG A N 1
ATOM 556 C CA . ARG A 1 74 ? 6.971 -2.057 -19.199 1.00 98.25 74 ARG A CA 1
ATOM 557 C C . ARG A 1 74 ? 7.113 -1.131 -18.001 1.00 98.25 74 ARG A C 1
ATOM 559 O O . ARG A 1 74 ? 7.561 -0.007 -18.175 1.00 98.25 74 ARG A O 1
ATOM 566 N N . PHE A 1 75 ? 6.776 -1.601 -16.800 1.00 98.25 75 PHE A N 1
ATOM 567 C CA . PHE A 1 75 ? 6.994 -0.867 -15.555 1.00 98.25 75 PHE A CA 1
ATOM 568 C C . PHE A 1 75 ? 8.424 -0.307 -15.471 1.00 98.25 75 PHE A C 1
ATOM 570 O O . PHE A 1 75 ? 8.609 0.866 -15.172 1.00 98.25 75 PHE A O 1
ATOM 577 N N . PHE A 1 76 ? 9.432 -1.106 -15.848 1.00 97.69 76 PHE A N 1
ATOM 578 C CA . PHE A 1 76 ? 10.848 -0.714 -15.801 1.00 97.69 76 PHE A CA 1
ATOM 579 C C . PHE A 1 76 ? 11.305 0.189 -16.955 1.00 97.69 76 PHE A C 1
ATOM 581 O O . PHE A 1 76 ? 12.491 0.510 -17.054 1.00 97.69 76 PHE A O 1
ATOM 588 N N . ASP A 1 77 ? 10.401 0.555 -17.860 1.00 97.00 77 ASP A N 1
ATOM 589 C CA . ASP A 1 77 ? 10.625 1.611 -18.850 1.00 97.00 77 ASP A CA 1
ATOM 590 C C . ASP A 1 77 ? 10.144 2.975 -18.344 1.00 97.00 77 ASP A C 1
ATOM 592 O O . ASP A 1 77 ? 10.173 3.941 -19.097 1.00 97.00 77 ASP A O 1
ATOM 596 N N . ASP A 1 78 ? 9.696 3.036 -17.087 1.00 96.94 78 ASP A N 1
ATOM 597 C CA . ASP A 1 78 ? 9.246 4.237 -16.393 1.00 96.94 78 ASP A CA 1
ATOM 598 C C . ASP A 1 78 ? 8.162 5.054 -17.136 1.00 96.94 78 ASP A C 1
ATOM 600 O O . ASP A 1 78 ? 8.274 6.272 -17.294 1.00 96.94 78 ASP A O 1
ATOM 604 N N . PRO A 1 79 ? 7.065 4.417 -17.599 1.00 96.12 79 PRO A N 1
ATOM 605 C CA . PRO A 1 79 ? 5.998 5.102 -18.334 1.00 96.12 79 PRO A CA 1
ATOM 606 C C . PRO A 1 79 ? 5.273 6.166 -17.499 1.00 96.12 79 PRO A C 1
ATOM 608 O O . PRO A 1 79 ? 4.620 7.038 -18.060 1.00 96.12 79 PRO A O 1
ATOM 611 N N . ALA A 1 80 ? 5.368 6.093 -16.168 1.00 90.12 80 ALA A N 1
ATOM 612 C CA . ALA A 1 80 ? 4.786 7.070 -15.255 1.00 90.12 80 ALA A CA 1
ATOM 613 C C . ALA A 1 80 ? 5.511 8.426 -15.268 1.00 90.12 80 ALA A C 1
ATOM 615 O O . ALA A 1 80 ? 4.896 9.432 -14.919 1.00 90.12 80 ALA A O 1
ATOM 616 N N . ASN A 1 81 ? 6.788 8.450 -15.663 1.00 91.62 81 ASN A N 1
ATOM 617 C CA . ASN A 1 81 ? 7.620 9.653 -15.711 1.00 91.62 81 ASN A CA 1
ATOM 618 C C . ASN A 1 81 ? 8.284 9.810 -17.092 1.00 91.62 81 ASN A C 1
ATOM 620 O O . ASN A 1 81 ? 9.433 10.225 -17.199 1.00 91.62 81 ASN A O 1
ATOM 624 N N . ASP A 1 82 ? 7.579 9.430 -18.165 1.00 94.44 82 ASP A N 1
ATOM 625 C CA . ASP A 1 82 ? 8.034 9.579 -19.557 1.00 94.44 82 ASP A CA 1
ATOM 626 C C . ASP A 1 82 ? 9.417 8.957 -19.856 1.00 94.44 82 ASP A C 1
ATOM 628 O O . ASP A 1 82 ? 10.147 9.398 -20.748 1.00 94.44 82 ASP A O 1
ATOM 632 N N . GLY A 1 83 ? 9.780 7.898 -19.129 1.00 94.56 83 GLY A N 1
ATOM 633 C CA . GLY A 1 83 ? 11.048 7.194 -19.290 1.00 94.56 83 GLY A CA 1
ATOM 634 C C . GLY A 1 83 ? 12.253 7.867 -18.631 1.00 94.56 83 GLY A C 1
ATOM 635 O O . GLY A 1 83 ? 13.377 7.440 -18.903 1.00 94.56 83 GLY A O 1
ATOM 636 N N . GLU A 1 84 ? 12.053 8.887 -17.786 1.00 94.56 84 GLU A N 1
ATOM 637 C CA . GLU A 1 84 ? 13.130 9.625 -17.106 1.00 94.56 84 GLU A CA 1
ATOM 638 C C . GLU A 1 84 ? 14.090 8.691 -16.354 1.00 94.56 84 GLU A C 1
ATOM 640 O O . GLU A 1 84 ? 15.310 8.845 -16.455 1.00 94.56 84 GLU A O 1
ATOM 645 N N . HIS A 1 85 ? 13.544 7.684 -15.670 1.00 94.19 85 HIS A N 1
ATOM 646 C CA . HIS A 1 85 ? 14.284 6.711 -14.869 1.00 94.19 85 HIS A CA 1
ATOM 647 C C . HIS A 1 85 ? 14.237 5.291 -15.444 1.00 94.19 85 HIS A C 1
ATOM 649 O O . HIS A 1 85 ? 14.378 4.306 -14.714 1.00 94.19 85 HIS A O 1
ATOM 655 N N . ALA A 1 86 ? 14.040 5.152 -16.758 1.00 94.62 86 ALA A N 1
ATOM 656 C CA . ALA A 1 86 ? 13.987 3.847 -17.409 1.00 94.62 86 ALA A CA 1
ATOM 657 C C . ALA A 1 86 ? 15.275 3.030 -17.169 1.00 94.62 86 ALA A C 1
ATOM 659 O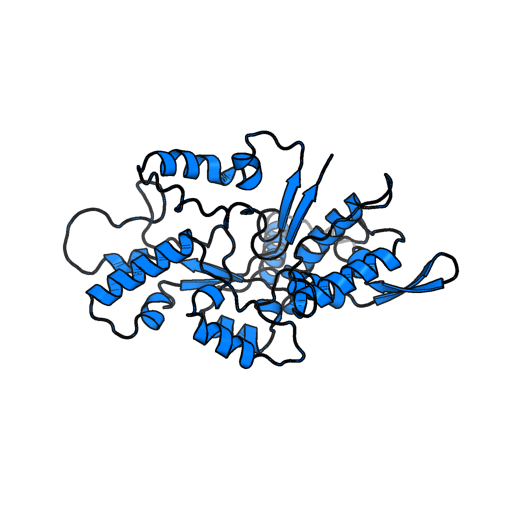 O . ALA A 1 86 ? 16.394 3.471 -17.449 1.00 94.62 86 ALA A O 1
ATOM 660 N N . VAL A 1 87 ? 15.128 1.784 -16.707 1.00 93.12 87 VAL A N 1
ATOM 661 C CA . VAL A 1 87 ? 16.268 0.901 -16.415 1.00 93.12 87 VAL A CA 1
ATOM 662 C C . VAL A 1 87 ? 16.754 0.241 -17.702 1.00 93.12 87 VAL A C 1
ATOM 664 O O . VAL A 1 87 ? 16.187 -0.744 -18.161 1.00 93.12 87 VAL A O 1
ATOM 667 N N . LEU A 1 88 ? 17.823 0.742 -18.310 1.00 90.81 88 LEU A N 1
ATOM 668 C CA . LEU A 1 88 ? 18.282 0.219 -19.600 1.00 90.81 88 LEU A CA 1
ATOM 669 C C . LEU A 1 88 ? 18.881 -1.196 -19.485 1.00 90.81 88 LEU A C 1
ATOM 671 O O . LEU A 1 88 ? 19.836 -1.428 -18.745 1.00 90.81 88 LEU A O 1
ATOM 675 N N . GLY A 1 89 ? 18.363 -2.138 -20.278 1.00 90.38 89 GLY A N 1
ATOM 676 C CA . GLY A 1 89 ? 18.834 -3.525 -20.291 1.00 90.38 89 GLY A CA 1
ATOM 677 C C . GLY A 1 89 ? 18.410 -4.319 -19.051 1.00 90.38 89 GLY A C 1
ATOM 678 O O . GLY A 1 89 ? 17.355 -4.074 -18.467 1.00 90.38 89 GLY A O 1
ATOM 679 N N . ASN A 1 90 ? 19.247 -5.276 -18.636 1.00 91.31 90 ASN A N 1
ATOM 680 C CA . ASN A 1 90 ? 19.050 -6.110 -17.442 1.00 91.31 90 ASN A CA 1
ATOM 681 C C . ASN A 1 90 ? 17.721 -6.884 -17.414 1.00 91.31 90 ASN A C 1
ATOM 683 O O . ASN A 1 90 ? 17.268 -7.272 -16.339 1.00 91.31 90 ASN A O 1
ATOM 687 N N . THR A 1 91 ? 17.110 -7.165 -18.571 1.00 94.75 91 THR A N 1
ATOM 688 C CA . THR A 1 91 ? 15.752 -7.731 -18.619 1.00 94.75 91 THR A CA 1
ATOM 689 C C . THR A 1 91 ? 15.650 -9.064 -17.874 1.00 94.75 91 THR A C 1
ATOM 691 O O . THR A 1 91 ? 14.681 -9.286 -17.162 1.00 94.75 91 THR A O 1
ATOM 694 N N . ARG A 1 92 ? 16.680 -9.922 -17.918 1.00 93.88 92 ARG A N 1
ATOM 695 C CA . ARG A 1 92 ? 16.681 -11.170 -17.125 1.00 93.88 92 ARG A CA 1
ATOM 696 C C . ARG A 1 92 ? 16.681 -10.934 -15.619 1.00 93.88 92 ARG A C 1
ATOM 698 O O . ARG A 1 92 ? 15.978 -11.641 -14.916 1.00 93.88 92 ARG A O 1
ATOM 705 N N . ALA A 1 93 ? 17.464 -9.970 -15.137 1.00 92.81 93 ALA A N 1
ATOM 706 C CA . ALA A 1 93 ? 17.535 -9.668 -13.710 1.00 92.81 93 ALA A CA 1
ATOM 707 C C . ALA A 1 93 ? 16.229 -9.032 -13.217 1.00 92.81 93 ALA A C 1
ATOM 709 O O . ALA A 1 93 ? 15.726 -9.400 -12.164 1.00 92.81 93 ALA A O 1
ATOM 710 N N . LEU A 1 94 ? 15.648 -8.131 -14.014 1.00 94.81 94 LEU A N 1
ATOM 711 C CA . LEU A 1 94 ? 14.354 -7.520 -13.715 1.00 94.81 94 LEU A CA 1
ATOM 712 C C . LEU A 1 94 ? 13.221 -8.551 -13.726 1.00 94.81 94 LEU A C 1
ATOM 714 O O . LEU A 1 94 ? 12.372 -8.523 -12.846 1.00 94.81 94 LEU A O 1
ATOM 718 N N . ASN A 1 95 ? 13.223 -9.490 -14.675 1.00 95.50 95 ASN A N 1
ATOM 719 C CA . ASN A 1 95 ? 12.236 -10.568 -14.695 1.00 95.50 95 ASN A CA 1
ATOM 720 C C . ASN A 1 95 ? 12.409 -11.521 -13.507 1.00 95.50 95 ASN A C 1
ATOM 722 O O . ASN A 1 95 ? 11.411 -11.881 -12.898 1.00 95.50 95 ASN A O 1
ATOM 726 N N . ALA A 1 96 ? 13.649 -11.863 -13.138 1.00 93.50 96 ALA A N 1
ATOM 727 C CA . ALA A 1 96 ? 13.919 -12.668 -11.947 1.00 93.50 96 ALA A CA 1
ATOM 728 C C . ALA A 1 96 ? 13.402 -11.985 -10.670 1.00 93.50 96 ALA A C 1
ATOM 730 O O . ALA A 1 96 ? 12.734 -12.625 -9.872 1.00 93.50 96 ALA A O 1
ATOM 731 N N . PHE A 1 97 ? 13.598 -10.668 -10.533 1.00 93.56 97 PHE A N 1
ATOM 732 C CA . PHE A 1 97 ? 13.015 -9.893 -9.434 1.00 93.56 97 PHE A CA 1
ATOM 733 C C . PHE A 1 97 ? 11.480 -9.987 -9.389 1.00 93.56 97 PHE A C 1
ATOM 735 O O . PHE A 1 97 ? 10.895 -10.112 -8.317 1.00 93.56 97 PHE A O 1
ATOM 742 N N . VAL A 1 98 ? 10.807 -9.953 -10.544 1.00 94.69 98 VAL A N 1
ATOM 743 C CA . VAL A 1 98 ? 9.345 -10.122 -10.601 1.00 94.69 98 VAL A CA 1
ATOM 744 C C . VAL A 1 98 ? 8.923 -11.547 -10.236 1.00 94.69 98 VAL A C 1
ATOM 746 O O . VAL A 1 98 ? 7.897 -11.735 -9.583 1.00 94.69 98 VAL A O 1
ATOM 749 N N . ASP A 1 99 ? 9.714 -12.550 -10.608 1.00 92.25 99 ASP A N 1
ATOM 750 C CA . ASP A 1 99 ? 9.471 -13.934 -10.203 1.00 92.25 99 ASP A CA 1
ATOM 751 C C . ASP A 1 99 ? 9.640 -14.114 -8.683 1.00 92.25 99 ASP A C 1
ATOM 753 O O . ASP A 1 99 ? 8.806 -14.778 -8.061 1.00 92.25 99 ASP A O 1
ATOM 757 N N . ASP A 1 100 ? 10.625 -13.448 -8.070 1.00 90.69 100 ASP A N 1
ATOM 758 C CA . ASP A 1 100 ? 10.813 -13.411 -6.613 1.00 90.69 100 ASP A CA 1
ATOM 759 C C . ASP A 1 100 ? 9.612 -12.750 -5.911 1.00 90.69 100 ASP A C 1
ATOM 761 O O . ASP A 1 100 ? 9.073 -13.299 -4.946 1.00 90.69 100 ASP A O 1
ATOM 765 N N . LEU A 1 101 ? 9.115 -11.619 -6.434 1.00 90.75 101 LEU A N 1
ATOM 766 C CA . LEU A 1 101 ? 7.894 -10.974 -5.930 1.00 90.75 101 LEU A CA 1
ATOM 767 C C . LEU A 1 101 ? 6.682 -11.910 -6.006 1.00 90.75 101 LEU A C 1
ATOM 769 O O . LEU A 1 101 ? 5.884 -11.959 -5.071 1.00 90.75 101 LEU A O 1
ATOM 773 N N . ARG A 1 102 ? 6.545 -12.677 -7.093 1.00 90.69 102 ARG A N 1
ATOM 774 C CA . ARG A 1 102 ? 5.457 -13.650 -7.268 1.00 90.69 102 ARG A CA 1
ATOM 775 C C . ARG A 1 102 ? 5.556 -14.820 -6.293 1.00 90.69 102 ARG A C 1
ATOM 777 O O . ARG A 1 102 ? 4.532 -15.259 -5.762 1.00 90.69 102 ARG A O 1
ATOM 784 N N . ALA A 1 103 ? 6.763 -15.306 -6.017 1.00 88.12 103 ALA A N 1
ATOM 785 C CA . ALA A 1 103 ? 6.983 -16.332 -5.003 1.00 88.12 103 ALA A CA 1
ATOM 786 C C . ALA A 1 103 ? 6.613 -15.822 -3.598 1.00 88.12 103 ALA A C 1
ATOM 788 O O . ALA A 1 103 ? 5.877 -16.502 -2.879 1.00 88.12 103 ALA A O 1
ATOM 789 N N . ALA A 1 104 ? 7.044 -14.604 -3.250 1.00 85.56 104 ALA A N 1
ATOM 790 C CA . ALA A 1 104 ? 6.735 -13.963 -1.973 1.00 85.56 104 ALA A CA 1
ATOM 791 C C . ALA A 1 104 ? 5.233 -13.665 -1.814 1.00 85.56 104 ALA A C 1
ATOM 793 O O . ALA A 1 104 ? 4.649 -13.952 -0.772 1.00 85.56 104 ALA A O 1
ATOM 794 N N . ALA A 1 105 ? 4.576 -13.151 -2.858 1.00 85.12 105 ALA A N 1
ATOM 795 C CA . ALA A 1 105 ? 3.150 -12.825 -2.831 1.00 85.12 105 ALA A CA 1
ATOM 796 C C . ALA A 1 105 ? 2.249 -14.055 -2.626 1.00 85.12 105 ALA A C 1
ATOM 798 O O . ALA A 1 105 ? 1.178 -13.932 -2.043 1.00 85.12 105 ALA A O 1
ATOM 799 N N . THR A 1 106 ? 2.671 -15.233 -3.097 1.00 80.88 106 THR A N 1
ATOM 800 C CA . THR A 1 106 ? 1.880 -16.476 -3.022 1.00 80.88 106 THR A CA 1
ATOM 801 C C . THR A 1 106 ? 2.195 -17.349 -1.808 1.00 80.88 106 THR A C 1
ATOM 803 O O . THR A 1 106 ? 1.591 -18.411 -1.664 1.00 80.88 106 THR A O 1
ATOM 806 N N . GLY A 1 107 ? 3.155 -16.956 -0.962 1.00 70.00 107 GLY A N 1
ATOM 807 C CA . GLY A 1 107 ? 3.610 -17.776 0.168 1.00 70.00 107 GLY A CA 1
ATOM 808 C C . GLY A 1 107 ? 4.214 -19.125 -0.253 1.00 70.00 107 GLY A C 1
ATOM 809 O O . GLY A 1 107 ? 4.285 -20.049 0.551 1.00 70.00 107 GLY A O 1
ATOM 810 N N . ARG A 1 108 ? 4.613 -19.275 -1.527 1.00 57.06 108 ARG A N 1
ATOM 811 C CA . ARG A 1 108 ? 5.221 -20.503 -2.082 1.00 57.06 108 ARG A CA 1
ATOM 812 C C . ARG A 1 108 ? 6.757 -20.462 -2.093 1.00 57.06 108 ARG A C 1
ATOM 814 O O . ARG A 1 108 ? 7.377 -21.347 -2.683 1.00 57.06 108 ARG A O 1
ATOM 821 N N . GLY A 1 109 ? 7.362 -19.443 -1.482 1.00 55.25 109 GLY A N 1
ATOM 822 C CA . GLY A 1 109 ? 8.810 -19.287 -1.315 1.00 55.25 109 GLY A CA 1
ATOM 823 C C . GLY A 1 109 ? 9.291 -19.615 0.101 1.00 55.25 109 GLY A C 1
ATOM 824 O O . GLY A 1 109 ? 8.506 -20.007 0.960 1.00 55.25 109 GLY A O 1
ATOM 825 N N . ASN A 1 110 ? 10.590 -19.430 0.349 1.00 49.72 110 ASN A N 1
ATOM 826 C CA . ASN A 1 110 ? 11.071 -19.235 1.718 1.00 49.72 110 ASN A CA 1
ATOM 827 C C . ASN A 1 110 ? 10.438 -17.939 2.257 1.00 49.72 110 ASN A C 1
ATOM 829 O O . ASN A 1 110 ? 10.173 -17.038 1.462 1.00 49.72 110 ASN A O 1
ATOM 833 N N . ASP A 1 111 ? 10.255 -17.800 3.572 1.00 57.88 111 ASP A N 1
ATOM 834 C CA . ASP A 1 111 ? 9.775 -16.566 4.234 1.00 57.88 111 ASP A CA 1
ATOM 835 C C . ASP A 1 111 ? 10.776 -15.381 4.115 1.00 57.88 111 ASP A C 1
ATOM 837 O O . ASP A 1 111 ? 10.909 -14.540 5.003 1.00 57.88 111 ASP A O 1
ATOM 841 N N . GLU A 1 112 ? 11.552 -15.334 3.032 1.00 63.88 112 GLU A N 1
ATOM 842 C CA . GLU A 1 112 ? 12.546 -14.322 2.722 1.00 63.88 112 GLU A CA 1
ATOM 843 C C . GLU A 1 112 ? 11.851 -13.091 2.136 1.00 63.88 112 GLU A C 1
ATOM 845 O O . GLU A 1 112 ? 11.394 -13.071 0.996 1.00 63.88 112 GLU A O 1
ATOM 850 N N . THR A 1 113 ? 11.789 -12.031 2.936 1.00 68.94 113 THR A N 1
ATOM 851 C CA . THR A 1 113 ? 11.180 -10.746 2.565 1.00 68.94 113 THR A CA 1
ATOM 852 C C . THR A 1 113 ? 12.202 -9.711 2.084 1.00 68.94 113 THR A C 1
ATOM 854 O O . THR A 1 113 ? 11.835 -8.575 1.782 1.00 68.94 113 THR A O 1
ATOM 857 N N . ILE A 1 114 ? 13.490 -10.072 2.040 1.00 81.25 114 ILE A N 1
ATOM 858 C CA . ILE A 1 114 ? 14.599 -9.174 1.696 1.00 81.25 114 ILE A CA 1
ATOM 859 C C . ILE A 1 114 ? 15.177 -9.577 0.341 1.00 81.25 114 ILE A C 1
ATOM 861 O O . ILE A 1 114 ? 15.730 -10.664 0.194 1.00 81.25 114 ILE A O 1
ATOM 865 N N . VAL A 1 115 ? 15.119 -8.658 -0.624 1.00 83.19 115 VAL A N 1
ATOM 866 C CA . VAL A 1 115 ? 15.768 -8.808 -1.932 1.00 83.19 115 VAL A CA 1
ATOM 867 C C . VAL A 1 115 ? 17.062 -8.001 -1.953 1.00 83.19 115 VAL A C 1
ATOM 869 O O . VAL A 1 115 ? 17.051 -6.789 -1.738 1.00 83.19 115 VAL A O 1
ATOM 872 N N . TRP A 1 116 ? 18.180 -8.666 -2.247 1.00 85.56 116 TRP A N 1
ATOM 873 C CA . TRP A 1 116 ? 19.484 -8.017 -2.374 1.00 85.56 116 TRP A CA 1
ATOM 874 C C . TRP A 1 116 ? 19.784 -7.657 -3.833 1.00 85.56 116 TRP A C 1
ATOM 876 O O . TRP A 1 116 ? 19.922 -8.537 -4.683 1.00 85.56 116 TRP A O 1
ATOM 886 N N . ILE A 1 117 ? 19.927 -6.361 -4.123 1.00 83.75 117 ILE A N 1
ATOM 887 C CA . ILE A 1 117 ? 20.245 -5.863 -5.468 1.00 83.75 117 ILE A CA 1
ATOM 888 C C . ILE A 1 117 ? 21.709 -5.428 -5.512 1.00 83.75 117 ILE A C 1
ATOM 890 O O . ILE A 1 117 ? 22.059 -4.333 -5.074 1.00 83.75 117 ILE A O 1
ATOM 894 N N . ASP A 1 118 ? 22.558 -6.269 -6.101 1.00 83.38 118 ASP A N 1
ATOM 895 C CA . ASP A 1 118 ? 23.975 -5.974 -6.327 1.00 83.38 118 ASP A CA 1
ATOM 896 C C . ASP A 1 118 ? 24.318 -5.877 -7.820 1.00 83.38 118 ASP A C 1
ATOM 898 O O . ASP A 1 118 ? 23.639 -6.408 -8.699 1.00 83.38 118 ASP A O 1
ATOM 902 N N . GLY A 1 119 ? 25.407 -5.177 -8.114 1.00 77.69 119 GLY A N 1
ATOM 903 C CA . GLY A 1 119 ? 26.026 -5.155 -9.425 1.00 77.69 119 GLY A CA 1
ATOM 904 C C . GLY A 1 119 ? 27.139 -4.113 -9.509 1.00 77.69 119 GLY A C 1
ATOM 905 O O . GLY A 1 119 ? 27.302 -3.301 -8.597 1.00 77.69 119 GLY A O 1
ATOM 906 N N . PRO A 1 120 ? 27.882 -4.066 -10.625 1.00 75.06 120 PRO A N 1
ATOM 907 C CA . PRO A 1 120 ? 28.870 -3.020 -10.880 1.00 75.06 120 PRO A CA 1
ATOM 908 C C . PRO A 1 120 ? 28.310 -1.591 -10.744 1.00 75.06 120 PRO A C 1
ATOM 910 O O . PRO A 1 120 ? 27.098 -1.354 -10.710 1.00 75.06 120 PRO A O 1
ATOM 913 N N . THR A 1 121 ? 29.196 -0.600 -10.672 1.00 74.19 121 THR A N 1
ATOM 914 C CA . THR A 1 121 ? 28.786 0.807 -10.759 1.00 74.19 121 THR A CA 1
ATOM 915 C C . THR A 1 121 ? 28.168 1.102 -12.130 1.00 74.19 121 THR A C 1
ATOM 917 O O . THR A 1 121 ? 28.488 0.456 -13.127 1.00 74.19 121 THR A O 1
ATOM 920 N N . ALA A 1 122 ? 27.248 2.072 -12.173 1.00 72.56 122 ALA A N 1
ATOM 921 C CA . ALA A 1 122 ? 26.551 2.502 -13.391 1.00 72.56 122 ALA A CA 1
ATOM 922 C C . ALA A 1 122 ? 25.716 1.415 -14.112 1.00 72.56 122 ALA A C 1
ATOM 924 O O . ALA A 1 122 ? 25.473 1.512 -15.311 1.00 72.56 122 ALA A O 1
ATOM 925 N N . THR A 1 123 ? 25.218 0.406 -13.389 1.00 77.50 123 THR A N 1
ATOM 926 C CA . THR A 1 123 ? 24.323 -0.636 -13.940 1.00 77.50 123 THR A CA 1
ATOM 927 C C . THR A 1 123 ? 22.830 -0.333 -13.803 1.00 77.50 123 THR A C 1
ATOM 929 O O . THR A 1 123 ? 22.006 -1.197 -14.088 1.00 77.50 123 THR A O 1
ATOM 932 N N . GLY A 1 124 ? 22.468 0.884 -13.382 1.00 84.25 124 GLY A N 1
ATOM 933 C CA . GLY A 1 124 ? 21.073 1.322 -13.274 1.00 84.25 124 GLY A CA 1
ATOM 934 C C . GLY A 1 124 ? 20.396 1.045 -11.928 1.00 84.25 124 GLY A C 1
ATOM 935 O O . GLY A 1 124 ? 19.185 1.186 -11.847 1.00 84.25 124 GLY A O 1
ATOM 936 N N . LYS A 1 125 ? 21.134 0.700 -10.860 1.00 88.25 125 LYS A N 1
ATOM 937 C CA . LYS A 1 125 ? 20.556 0.464 -9.515 1.00 88.25 125 LYS A CA 1
ATOM 938 C C . LYS A 1 125 ? 19.777 1.674 -8.974 1.00 88.25 125 LYS A C 1
ATOM 940 O O . LYS A 1 125 ? 18.665 1.529 -8.477 1.00 88.25 125 LYS A O 1
ATOM 945 N N . SER A 1 126 ? 20.327 2.880 -9.125 1.00 87.50 126 SER A N 1
ATOM 946 C CA . SER A 1 126 ? 19.642 4.110 -8.704 1.00 87.50 126 SER A CA 1
ATOM 947 C C . SER A 1 126 ? 18.421 4.426 -9.572 1.00 87.50 126 SER A C 1
ATOM 949 O O . SER A 1 126 ? 17.412 4.882 -9.042 1.00 87.50 126 SER A O 1
ATOM 951 N N . GLU A 1 127 ? 18.485 4.144 -10.879 1.00 91.44 127 GLU A N 1
ATOM 952 C CA . GLU A 1 127 ? 17.328 4.287 -11.776 1.00 91.44 127 GLU A CA 1
ATOM 953 C C . GLU A 1 127 ? 16.238 3.272 -11.435 1.00 91.44 127 GLU A C 1
ATOM 955 O O . GLU A 1 127 ? 15.075 3.640 -11.363 1.00 91.44 127 GLU A O 1
ATOM 960 N N . PHE A 1 128 ? 16.602 2.034 -11.089 1.00 92.75 128 PHE A N 1
ATOM 961 C CA . PHE A 1 128 ? 15.656 1.030 -10.604 1.00 92.75 128 PHE A CA 1
ATOM 962 C C . PHE A 1 128 ? 14.894 1.523 -9.373 1.00 92.75 128 PHE A C 1
ATOM 964 O O . PHE A 1 128 ? 13.669 1.446 -9.354 1.00 92.75 128 PHE A O 1
ATOM 971 N N . LYS A 1 129 ? 15.589 2.098 -8.381 1.00 91.19 129 LYS A N 1
ATOM 972 C CA . LYS A 1 129 ? 14.931 2.692 -7.208 1.00 91.19 129 LYS A CA 1
ATOM 973 C C . LYS A 1 129 ? 13.948 3.794 -7.611 1.00 91.19 129 LYS A C 1
ATOM 975 O O . LYS A 1 129 ? 12.806 3.781 -7.161 1.00 91.19 129 LYS A O 1
ATOM 980 N N . ARG A 1 130 ? 14.385 4.762 -8.425 1.00 92.25 130 ARG A N 1
ATOM 981 C CA . ARG A 1 130 ? 13.544 5.903 -8.829 1.00 92.25 130 ARG A CA 1
ATOM 982 C C . ARG A 1 130 ? 12.332 5.449 -9.641 1.00 92.25 130 ARG A C 1
ATOM 984 O O . ARG A 1 130 ? 11.221 5.874 -9.341 1.00 92.25 130 ARG A O 1
ATOM 991 N N . CYS A 1 131 ? 12.537 4.526 -10.577 1.00 95.06 131 CYS A N 1
ATOM 992 C CA . CYS A 1 131 ? 11.490 3.879 -11.360 1.00 95.06 131 CYS A CA 1
ATOM 993 C C . CYS A 1 131 ? 10.491 3.129 -10.469 1.00 95.06 131 CYS A C 1
ATOM 995 O O . CYS A 1 131 ? 9.286 3.276 -10.651 1.00 95.06 131 CYS A O 1
ATOM 997 N N . LEU A 1 132 ? 10.967 2.381 -9.467 1.00 94.62 132 LEU A N 1
ATOM 998 C CA . LEU A 1 132 ? 10.106 1.679 -8.516 1.00 94.62 132 LEU A CA 1
ATOM 999 C C . LEU A 1 132 ? 9.250 2.659 -7.704 1.00 94.62 132 LEU A C 1
ATOM 1001 O O . LEU A 1 132 ? 8.034 2.499 -7.651 1.00 94.62 132 LEU A O 1
ATOM 1005 N N . ILE A 1 133 ? 9.856 3.699 -7.123 1.00 93.44 133 ILE A N 1
ATOM 1006 C CA . ILE A 1 133 ? 9.132 4.722 -6.351 1.00 93.44 133 ILE A CA 1
ATOM 1007 C C . ILE A 1 133 ? 8.098 5.433 -7.232 1.00 93.44 133 ILE A C 1
ATOM 1009 O O . ILE A 1 133 ? 6.932 5.541 -6.854 1.00 93.44 133 ILE A O 1
ATOM 1013 N N . GLY A 1 134 ? 8.508 5.894 -8.416 1.00 94.69 134 GLY A N 1
ATOM 1014 C CA . GLY A 1 134 ? 7.642 6.605 -9.354 1.00 94.69 134 GLY A CA 1
ATOM 1015 C C . GLY A 1 134 ? 6.481 5.745 -9.853 1.00 94.69 134 GLY A C 1
ATOM 1016 O O . GLY A 1 134 ? 5.332 6.189 -9.837 1.00 94.69 134 GLY A O 1
ATOM 1017 N N . GLY A 1 135 ? 6.764 4.496 -10.225 1.00 96.75 135 GLY A N 1
ATOM 1018 C CA . GLY A 1 135 ? 5.763 3.537 -10.681 1.00 96.75 135 GLY A CA 1
ATOM 1019 C C . GLY A 1 135 ? 4.761 3.159 -9.588 1.00 96.75 135 GLY A C 1
ATOM 1020 O O . GLY A 1 135 ? 3.559 3.173 -9.842 1.00 96.75 135 GLY A O 1
ATOM 1021 N N . LEU A 1 136 ? 5.212 2.908 -8.353 1.00 96.62 136 LEU A N 1
ATOM 1022 C CA . LEU A 1 136 ? 4.319 2.617 -7.221 1.00 96.62 136 LEU A CA 1
ATOM 1023 C C . LEU A 1 136 ? 3.449 3.822 -6.847 1.00 96.62 136 LEU A C 1
ATOM 1025 O O . LEU A 1 136 ? 2.253 3.665 -6.587 1.00 96.62 136 LEU A O 1
ATOM 1029 N N . ARG A 1 137 ? 4.023 5.032 -6.874 1.00 95.44 137 ARG A N 1
ATOM 1030 C CA . ARG A 1 137 ? 3.279 6.278 -6.661 1.00 95.44 137 ARG A CA 1
ATOM 1031 C C . ARG A 1 137 ? 2.200 6.461 -7.722 1.00 95.44 137 ARG A C 1
ATOM 1033 O O . ARG A 1 137 ? 1.068 6.797 -7.378 1.00 95.44 137 ARG A O 1
ATOM 1040 N N . ALA A 1 138 ? 2.523 6.240 -8.995 1.00 95.44 138 ALA A N 1
ATOM 1041 C CA . ALA A 1 138 ? 1.558 6.342 -10.086 1.00 95.44 138 ALA A CA 1
ATOM 1042 C C . ALA A 1 138 ? 0.459 5.280 -9.978 1.00 95.44 138 ALA A C 1
ATOM 1044 O O . ALA A 1 138 ? -0.719 5.626 -10.054 1.00 95.44 138 ALA A O 1
ATOM 1045 N N . PHE A 1 139 ? 0.830 4.025 -9.715 1.00 96.31 139 PHE A N 1
ATOM 1046 C CA . PHE A 1 139 ? -0.118 2.931 -9.521 1.00 96.31 139 PHE A CA 1
ATOM 1047 C C . PHE A 1 139 ? -1.091 3.220 -8.371 1.00 96.31 139 PHE A C 1
ATOM 1049 O O . PHE A 1 139 ? -2.296 3.056 -8.544 1.00 96.31 139 PHE A O 1
ATOM 1056 N N . SER A 1 140 ? -0.610 3.780 -7.254 1.00 95.31 140 SER A N 1
ATOM 1057 C CA . SER A 1 140 ? -1.455 4.092 -6.088 1.00 95.31 140 SER A CA 1
ATOM 1058 C C . SER A 1 140 ? -2.546 5.140 -6.314 1.00 95.31 140 SER A C 1
ATOM 1060 O O . SER A 1 140 ? -3.481 5.240 -5.525 1.00 95.31 140 SER A O 1
ATOM 1062 N N . LYS A 1 141 ? -2.428 5.927 -7.389 1.00 93.75 141 LYS A N 1
ATOM 1063 C CA . LYS A 1 141 ? -3.426 6.925 -7.799 1.00 93.75 141 LYS A CA 1
ATOM 1064 C C . LYS A 1 141 ? -4.489 6.345 -8.732 1.00 93.75 141 LYS A C 1
ATOM 1066 O O . LYS A 1 141 ? -5.417 7.055 -9.103 1.00 93.75 141 LYS A O 1
ATOM 1071 N N . THR A 1 142 ? -4.321 5.099 -9.168 1.00 93.44 142 THR A N 1
ATOM 1072 C CA . THR A 1 142 ? -5.317 4.384 -9.968 1.00 93.44 142 THR A CA 1
ATOM 1073 C C . THR A 1 142 ? -6.339 3.718 -9.055 1.00 93.44 142 THR A C 1
ATOM 1075 O O . THR A 1 142 ? -6.068 3.481 -7.879 1.00 93.44 142 THR A O 1
ATOM 1078 N N . ASP A 1 143 ? -7.508 3.379 -9.592 1.00 91.38 143 ASP A N 1
ATOM 1079 C CA . ASP A 1 143 ? -8.534 2.678 -8.812 1.00 91.38 143 ASP A CA 1
ATOM 1080 C C . ASP A 1 143 ? -8.078 1.271 -8.401 1.00 91.38 143 ASP A C 1
ATOM 1082 O O . ASP A 1 143 ? -8.310 0.882 -7.261 1.00 91.38 143 ASP A O 1
ATOM 1086 N N . ALA A 1 144 ? -7.345 0.575 -9.280 1.00 92.06 144 ALA A N 1
ATOM 1087 C CA . ALA A 1 144 ? -6.815 -0.772 -9.037 1.00 92.06 144 ALA A CA 1
ATOM 1088 C C . ALA A 1 144 ? -5.623 -0.807 -8.061 1.00 92.06 144 ALA A C 1
ATOM 1090 O O . ALA A 1 144 ? -5.354 -1.813 -7.415 1.00 92.06 144 ALA A O 1
ATOM 1091 N N . GLY A 1 145 ? -4.859 0.284 -7.975 1.00 93.75 145 GLY A N 1
ATOM 1092 C CA . GLY A 1 145 ? -3.705 0.383 -7.079 1.00 93.75 145 GLY A CA 1
ATOM 1093 C C . GLY A 1 145 ? -3.998 1.120 -5.779 1.00 93.75 145 GLY A C 1
ATOM 1094 O O . GLY A 1 145 ? -3.086 1.379 -5.002 1.00 93.75 145 GLY A O 1
ATOM 1095 N N . ARG A 1 146 ? -5.240 1.519 -5.515 1.00 94.06 146 ARG A N 1
ATOM 1096 C CA . ARG A 1 146 ? -5.529 2.399 -4.382 1.00 94.06 146 ARG A CA 1
ATOM 1097 C C . ARG A 1 146 ? -5.201 1.717 -3.050 1.00 94.06 146 ARG A C 1
ATOM 1099 O O . ARG A 1 146 ? -5.635 0.599 -2.781 1.00 94.06 146 ARG A O 1
ATOM 1106 N N . ARG A 1 147 ? -4.432 2.402 -2.197 1.00 94.06 147 ARG A N 1
ATOM 1107 C CA . ARG A 1 147 ? -4.056 1.912 -0.860 1.00 94.06 147 ARG A CA 1
ATOM 1108 C C . ARG A 1 147 ? -4.827 2.621 0.230 1.00 94.06 147 ARG A C 1
ATOM 1110 O O . ARG A 1 147 ? -5.164 3.794 0.094 1.00 94.06 147 ARG A O 1
ATOM 1117 N N . TYR A 1 148 ? -5.056 1.907 1.328 1.00 95.25 148 TYR A N 1
ATOM 1118 C CA . TYR A 1 148 ? -5.934 2.344 2.405 1.00 95.25 148 TYR A CA 1
ATOM 1119 C C . TYR A 1 148 ? -5.301 2.179 3.781 1.00 95.25 148 TYR A C 1
ATOM 1121 O O . TYR A 1 148 ? -4.510 1.271 4.017 1.00 95.25 148 TYR A O 1
ATOM 1129 N N . THR A 1 149 ? -5.687 3.064 4.693 1.00 94.69 149 THR A N 1
ATOM 1130 C CA . THR A 1 149 ? -5.330 3.038 6.113 1.00 94.69 149 THR A CA 1
ATOM 1131 C C . THR A 1 149 ? -6.535 3.443 6.960 1.00 94.69 149 THR A C 1
ATOM 1133 O O . THR A 1 149 ? -7.561 3.882 6.437 1.00 94.69 149 THR A O 1
ATOM 1136 N N . VAL A 1 150 ? -6.416 3.312 8.276 1.00 94.69 150 VAL A N 1
ATOM 1137 C CA . VAL A 1 150 ? -7.434 3.709 9.249 1.00 94.69 150 VAL A CA 1
ATOM 1138 C C . VAL A 1 150 ? -7.183 5.105 9.816 1.00 94.69 150 VAL A C 1
ATOM 1140 O O . VAL A 1 150 ? -6.041 5.524 10.033 1.00 94.69 150 VAL A O 1
ATOM 1143 N N . GLU A 1 151 ? -8.273 5.814 10.092 1.00 92.88 151 GLU A N 1
ATOM 1144 C CA . GLU A 1 151 ? -8.292 7.019 10.916 1.00 92.88 151 GLU A CA 1
ATOM 1145 C C . GLU A 1 151 ? -9.274 6.837 12.076 1.00 92.88 151 GLU A C 1
ATOM 1147 O O . GLU A 1 151 ? -10.361 6.282 11.901 1.00 92.88 151 GLU A O 1
ATOM 1152 N N . TRP A 1 152 ? -8.884 7.335 13.247 1.00 89.75 152 TRP A N 1
ATOM 1153 C CA . TRP A 1 152 ? -9.604 7.180 14.504 1.00 89.75 152 TRP A CA 1
ATOM 1154 C C . TRP A 1 152 ? -10.124 8.517 15.021 1.00 89.75 152 TRP A C 1
ATOM 1156 O O . TRP A 1 152 ? -9.413 9.520 14.988 1.00 89.75 152 TRP A O 1
ATOM 1166 N N . ASN A 1 153 ? -11.328 8.516 15.581 1.00 88.38 153 ASN A N 1
ATOM 1167 C CA . ASN A 1 153 ? -11.874 9.614 16.367 1.00 88.38 153 ASN A CA 1
ATOM 1168 C C . ASN A 1 153 ? -12.343 9.083 17.727 1.00 88.38 153 ASN A C 1
ATOM 1170 O O . ASN A 1 153 ? -13.340 8.372 17.844 1.00 88.38 153 ASN A O 1
ATOM 1174 N N . VAL A 1 154 ? -11.628 9.453 18.788 1.00 78.50 154 VAL A N 1
ATOM 1175 C CA . VAL A 1 154 ? -11.941 8.997 20.153 1.00 78.50 154 VAL A CA 1
ATOM 1176 C C . VAL A 1 154 ? -12.638 10.056 21.009 1.00 78.50 154 VAL A C 1
ATOM 1178 O O . VAL A 1 154 ? -13.005 9.783 22.150 1.00 78.50 154 VAL A O 1
ATOM 1181 N N . ALA A 1 155 ? -12.882 11.256 20.470 1.00 68.69 155 ALA A N 1
ATOM 1182 C CA . ALA A 1 155 ? -13.435 12.376 21.234 1.00 68.69 155 ALA A CA 1
ATOM 1183 C C . ALA A 1 155 ? -14.874 12.114 21.727 1.00 68.69 155 ALA A C 1
ATOM 1185 O O . ALA A 1 155 ? -15.268 12.577 22.799 1.00 68.69 155 ALA A O 1
ATOM 1186 N N . GLY A 1 156 ? -15.662 11.333 20.978 1.00 54.94 156 GLY A N 1
ATOM 1187 C CA . GLY A 1 156 ? -17.060 11.025 21.308 1.00 54.94 156 GLY A CA 1
ATOM 1188 C C . GLY A 1 156 ? -17.248 10.000 22.433 1.00 54.94 156 GLY A C 1
ATOM 1189 O O . GLY A 1 156 ? -18.316 9.933 23.048 1.00 54.94 156 GLY A O 1
ATOM 1190 N N . ALA A 1 157 ? -16.219 9.215 22.758 1.00 52.19 157 ALA A N 1
ATOM 1191 C CA . ALA A 1 157 ? -16.359 8.125 23.714 1.00 52.19 157 ALA A CA 1
ATOM 1192 C C . ALA A 1 157 ? -16.413 8.614 25.171 1.00 52.19 157 ALA A C 1
ATOM 1194 O O . ALA A 1 157 ? -17.067 7.978 25.984 1.00 52.19 157 ALA A O 1
ATOM 1195 N N . GLY A 1 158 ? -15.855 9.779 25.517 1.00 46.03 158 GLY A N 1
ATOM 1196 C CA . GLY A 1 158 ? -15.767 10.253 26.911 1.00 46.03 158 GLY A CA 1
ATOM 1197 C C . GLY A 1 158 ? -16.898 11.165 27.419 1.00 46.03 158 GLY A C 1
ATOM 1198 O O . GLY A 1 158 ? -16.998 11.392 28.620 1.00 46.03 158 GLY A O 1
ATOM 1199 N N . SER A 1 159 ? -17.772 11.698 26.558 1.00 43.38 159 SER A N 1
ATOM 1200 C CA . SER A 1 159 ? -18.544 12.915 26.905 1.00 43.38 159 SER A CA 1
ATOM 1201 C C . SER A 1 159 ? -19.922 12.703 27.570 1.00 43.38 159 SER A C 1
ATOM 1203 O O . SER A 1 159 ? -20.655 13.662 27.798 1.00 43.38 159 SER A O 1
ATOM 1205 N N . ALA A 1 160 ? -20.320 11.468 27.902 1.00 37.03 160 ALA A N 1
ATOM 1206 C CA . ALA A 1 160 ? -21.708 11.183 28.306 1.00 37.03 160 ALA A CA 1
ATOM 1207 C C . ALA A 1 160 ? -21.981 11.032 29.818 1.00 37.03 160 ALA A C 1
ATOM 1209 O O . ALA A 1 160 ? -23.130 10.784 30.180 1.00 37.03 160 ALA A O 1
ATOM 1210 N N . VAL A 1 161 ? -21.004 11.187 30.724 1.00 34.22 161 VAL A N 1
ATOM 1211 C CA . VAL A 1 161 ? -21.282 11.100 32.175 1.00 34.22 161 VAL A CA 1
ATOM 1212 C C . VAL A 1 161 ? -20.475 12.127 32.977 1.00 34.22 161 VAL A C 1
ATOM 1214 O O . VAL A 1 161 ? -19.283 11.967 33.184 1.00 34.22 161 VAL A O 1
ATOM 1217 N N . GLY A 1 162 ? -21.165 13.177 33.434 1.00 31.41 162 GLY A N 1
ATOM 1218 C CA . GLY A 1 162 ? -20.887 13.958 34.648 1.00 31.41 162 GLY A CA 1
ATOM 1219 C C . GLY A 1 162 ? -19.432 14.271 35.033 1.00 31.41 162 GLY A C 1
ATOM 1220 O O . GLY A 1 162 ? -18.830 13.531 35.794 1.00 31.41 162 GLY A O 1
ATOM 1221 N N . GLY A 1 163 ? -18.961 15.458 34.634 1.00 34.12 163 GLY A N 1
ATOM 1222 C CA . GLY A 1 163 ? -18.069 16.347 35.398 1.00 34.12 163 GLY A CA 1
ATOM 1223 C C . GLY A 1 163 ? -16.849 15.756 36.121 1.00 34.12 163 GLY A C 1
ATOM 1224 O O . GLY A 1 163 ? -16.950 15.353 37.276 1.00 34.12 163 GLY A O 1
ATOM 1225 N N . GLY A 1 164 ? -15.665 15.910 35.519 1.00 29.38 164 GLY A N 1
ATOM 1226 C CA . GLY A 1 164 ? -14.386 15.867 36.234 1.00 29.38 164 GLY A CA 1
ATOM 1227 C C . GLY A 1 164 ? -13.204 15.412 35.377 1.00 29.38 164 GLY A C 1
ATOM 1228 O O . GLY A 1 164 ? -13.107 14.239 35.066 1.00 29.38 164 GLY A O 1
ATOM 1229 N N . ALA A 1 165 ? -12.304 16.353 35.066 1.00 34.81 165 ALA A N 1
ATOM 1230 C CA . ALA A 1 165 ? -10.909 16.179 34.632 1.00 34.81 165 ALA A CA 1
ATOM 1231 C C . ALA A 1 165 ? -10.596 15.217 33.457 1.00 34.81 165 ALA A C 1
ATOM 1233 O O . ALA A 1 165 ? -10.513 14.007 33.624 1.00 34.81 165 ALA A O 1
ATOM 1234 N N . GLY A 1 166 ? -10.231 15.815 32.315 1.00 35.69 166 GLY A N 1
ATOM 1235 C CA . GLY A 1 166 ? -9.318 15.223 31.331 1.00 35.69 166 GLY A CA 1
ATOM 1236 C C . GLY A 1 166 ? -9.954 14.264 30.330 1.00 35.69 166 GLY A C 1
ATOM 1237 O O . GLY A 1 166 ? -9.771 13.056 30.434 1.00 35.69 166 GLY A O 1
ATOM 1238 N N . ALA A 1 167 ? -10.613 14.798 29.298 1.00 40.94 167 ALA A N 1
ATOM 1239 C CA . ALA A 1 167 ? -10.721 14.056 28.047 1.00 40.94 167 ALA A CA 1
ATOM 1240 C C . ALA A 1 167 ? -9.286 13.820 27.552 1.00 40.94 167 ALA A C 1
ATOM 1242 O O . ALA A 1 167 ? -8.575 14.778 27.243 1.00 40.94 167 ALA A O 1
ATOM 1243 N N . ALA A 1 168 ? -8.825 12.571 27.585 1.00 41.88 168 ALA A N 1
ATOM 1244 C CA . ALA A 1 168 ? -7.512 12.199 27.086 1.00 41.88 168 ALA A CA 1
ATOM 1245 C C . ALA A 1 168 ? -7.502 12.404 25.567 1.00 41.88 168 ALA A C 1
ATOM 1247 O O . ALA A 1 168 ? -7.897 11.535 24.796 1.00 41.88 168 ALA A O 1
ATOM 1248 N N . SER A 1 169 ? -7.102 13.601 25.153 1.00 42.97 169 SER A N 1
ATOM 1249 C CA . SER A 1 169 ? -6.681 13.880 23.790 1.00 42.97 169 SER A CA 1
ATOM 1250 C C . SER A 1 169 ? -5.582 12.879 23.418 1.00 42.97 169 SER A C 1
ATOM 1252 O O . SER A 1 169 ? -4.585 12.766 24.134 1.00 42.97 169 SER A O 1
ATOM 1254 N N . LEU A 1 170 ? -5.758 12.148 22.310 1.00 45.56 170 LEU A N 1
ATOM 1255 C CA . LEU A 1 170 ? -4.684 11.339 21.712 1.00 45.56 170 LEU A CA 1
ATOM 1256 C C . LEU A 1 170 ? -3.565 12.221 21.137 1.00 45.56 170 LEU A C 1
ATOM 1258 O O . LEU A 1 170 ? -2.477 11.725 20.853 1.00 45.56 170 LEU A O 1
ATOM 1262 N N . SER A 1 171 ? -3.815 13.526 20.985 1.00 38.97 171 SER A N 1
ATOM 1263 C CA . SER A 1 171 ? -2.791 14.517 20.677 1.00 38.97 171 SER A CA 1
ATOM 1264 C C . SER A 1 171 ? -1.994 14.868 21.934 1.00 38.97 171 SER A C 1
ATOM 1266 O O . SER A 1 171 ? -2.554 15.226 22.977 1.00 38.97 171 SER A O 1
ATOM 1268 N N . TYR A 1 172 ? -0.669 14.780 21.821 1.00 39.66 172 TYR A N 1
ATOM 1269 C CA . TYR A 1 172 ? 0.290 15.229 22.827 1.00 39.66 172 TYR A CA 1
ATOM 1270 C C . TYR A 1 172 ? 0.378 16.766 22.797 1.00 39.66 172 TYR A C 1
ATOM 1272 O O . TYR A 1 172 ? 1.327 17.347 22.281 1.00 39.66 172 TYR A O 1
ATOM 1280 N N . GLY A 1 173 ? -0.654 17.423 23.325 1.00 37.25 173 GLY A N 1
ATOM 1281 C CA . GLY A 1 173 ? -0.759 18.874 23.444 1.00 37.25 173 GLY A CA 1
ATOM 1282 C C . GLY A 1 173 ? -2.004 19.265 24.241 1.00 37.25 173 GLY A C 1
ATOM 1283 O O . GLY A 1 173 ? -3.054 18.636 24.114 1.00 37.25 173 GLY A O 1
ATOM 1284 N N . ASP A 1 174 ? -1.886 20.285 25.092 1.00 35.41 174 ASP A N 1
ATOM 1285 C CA . ASP A 1 174 ? -3.023 20.863 25.817 1.00 35.41 174 ASP A CA 1
ATOM 1286 C C . ASP A 1 174 ? -3.875 21.677 24.828 1.00 35.41 174 ASP A C 1
ATOM 1288 O O . ASP A 1 174 ? -3.631 22.865 24.618 1.00 35.41 174 ASP A O 1
ATOM 1292 N N . GLY A 1 175 ? -4.795 21.005 24.124 1.00 39.53 175 GLY A N 1
ATOM 1293 C CA . GLY A 1 175 ? -5.710 21.663 23.181 1.00 39.53 175 GLY A CA 1
ATOM 1294 C C . GLY A 1 175 ? -6.210 20.840 21.989 1.00 39.53 175 GLY A C 1
ATOM 1295 O O . GLY A 1 175 ? -6.361 21.411 20.915 1.00 39.53 175 GLY A O 1
ATOM 1296 N N . GLY A 1 176 ? -6.454 19.532 22.128 1.00 38.81 176 GLY A N 1
ATOM 1297 C CA . GLY A 1 176 ? -7.100 18.749 21.063 1.00 38.81 176 GLY A CA 1
ATOM 1298 C C . GLY A 1 176 ? -8.572 19.142 20.883 1.00 38.81 176 GLY A C 1
ATOM 1299 O O . GLY A 1 176 ? -9.348 19.079 21.840 1.00 38.81 176 GLY A O 1
ATOM 1300 N N . ASP A 1 177 ? -8.953 19.549 19.671 1.00 41.47 177 ASP A N 1
ATOM 1301 C CA . ASP A 1 177 ? -10.337 19.876 19.315 1.00 41.47 177 ASP A CA 1
ATOM 1302 C C . ASP A 1 177 ? -11.190 18.596 19.280 1.00 41.47 177 ASP A C 1
ATOM 1304 O O . ASP A 1 177 ? -10.834 17.590 18.656 1.00 41.47 177 ASP A O 1
ATOM 1308 N N . ALA A 1 178 ? -12.347 18.619 19.945 1.00 43.31 178 ALA A N 1
ATOM 1309 C CA . ALA A 1 178 ? -13.305 17.519 19.908 1.00 43.31 178 ALA A CA 1
ATOM 1310 C C . ALA A 1 178 ? -13.872 17.377 18.480 1.00 43.31 178 ALA A C 1
ATOM 1312 O O . ALA A 1 178 ? -14.770 18.116 18.084 1.00 43.31 178 ALA A O 1
ATOM 1313 N N . GLY A 1 179 ? -13.321 16.441 17.702 1.00 52.22 179 GLY A N 1
ATOM 1314 C CA . GLY A 1 179 ? -13.643 16.233 16.284 1.00 52.22 179 GLY A CA 1
ATOM 1315 C C . GLY A 1 179 ? -12.432 15.933 15.393 1.00 52.22 179 GLY A C 1
ATOM 1316 O O . GLY A 1 179 ? -12.604 15.691 14.198 1.00 52.22 179 GLY A O 1
ATOM 1317 N N . GLU A 1 180 ? -11.219 15.950 15.948 1.00 72.88 180 GLU A N 1
ATOM 1318 C CA . GLU A 1 180 ? -10.001 15.639 15.205 1.00 72.88 180 GLU A CA 1
ATOM 1319 C C . GLU A 1 180 ? -9.913 14.136 14.873 1.00 72.88 180 GLU A C 1
ATOM 1321 O O . GLU A 1 180 ? -10.038 13.268 15.740 1.00 72.88 180 GLU A O 1
ATOM 1326 N N . TRP A 1 181 ? -9.731 13.834 13.586 1.00 85.38 181 TRP A N 1
ATOM 1327 C CA . TRP A 1 181 ? -9.491 12.483 13.084 1.00 85.38 181 TRP A CA 1
ATOM 1328 C C . TRP A 1 181 ? -7.990 12.226 13.029 1.00 85.38 181 TRP A C 1
ATOM 1330 O O . TRP A 1 181 ? -7.257 12.960 12.365 1.00 85.38 181 TRP A O 1
ATOM 1340 N N . TYR A 1 182 ? -7.542 11.153 13.668 1.00 84.56 182 TYR A N 1
ATOM 1341 C CA . TYR A 1 182 ? -6.136 10.781 13.726 1.00 84.56 182 TYR A CA 1
ATOM 1342 C C . TYR A 1 182 ? -5.855 9.583 12.829 1.00 84.56 182 TYR A C 1
ATOM 1344 O O . TYR A 1 182 ? -6.305 8.466 13.089 1.00 84.56 182 TYR A O 1
ATOM 1352 N N . ARG A 1 183 ? -5.085 9.807 11.767 1.00 86.19 183 ARG A N 1
ATOM 1353 C CA . ARG A 1 183 ? -4.617 8.747 10.872 1.00 86.19 183 ARG A CA 1
ATOM 1354 C C . ARG A 1 183 ? -3.568 7.871 11.549 1.00 86.19 183 ARG A C 1
ATOM 1356 O O . ARG A 1 183 ? -2.707 8.391 12.254 1.00 86.19 183 ARG A O 1
ATOM 1363 N N . SER A 1 184 ? -3.589 6.563 11.272 1.00 84.25 184 SER A N 1
ATOM 1364 C CA . SER A 1 184 ? -2.496 5.672 11.677 1.00 84.25 184 SER A CA 1
ATOM 1365 C C . SER A 1 184 ? -1.150 6.195 11.138 1.00 84.25 184 SER A C 1
ATOM 1367 O O . SER A 1 184 ? -1.008 6.369 9.920 1.00 84.25 184 SER A O 1
ATOM 1369 N N . PRO A 1 185 ? -0.147 6.417 12.010 1.00 79.94 185 PRO A N 1
ATOM 1370 C CA . PRO A 1 185 ? 1.146 6.985 11.619 1.00 79.94 185 PRO A CA 1
ATOM 1371 C C . PRO A 1 185 ? 1.972 6.046 10.732 1.00 79.94 185 PRO A C 1
ATOM 1373 O O . PRO A 1 185 ? 2.910 6.485 10.078 1.00 79.94 185 PRO A O 1
ATOM 1376 N N . VAL A 1 186 ? 1.613 4.763 10.711 1.00 79.69 186 VAL A N 1
ATOM 1377 C CA . VAL A 1 186 ? 2.301 3.697 9.978 1.00 79.69 186 VAL A CA 1
ATOM 1378 C C . VAL A 1 186 ? 1.413 3.053 8.918 1.00 79.69 186 VAL A C 1
ATOM 1380 O O . VAL A 1 186 ? 1.650 1.923 8.509 1.00 79.69 186 VAL A O 1
ATOM 1383 N N . GLN A 1 187 ? 0.355 3.757 8.511 1.00 87.62 187 GLN A N 1
ATOM 1384 C CA . GLN A 1 187 ? -0.569 3.294 7.480 1.00 87.62 187 GLN A CA 1
ATOM 1385 C C . GLN A 1 187 ? -1.132 1.885 7.761 1.00 87.62 187 GLN A C 1
ATOM 1387 O O . GLN A 1 187 ? -1.139 1.029 6.878 1.00 87.62 187 GLN A O 1
ATOM 1392 N N . SER A 1 188 ? -1.577 1.636 9.002 1.00 89.06 188 SER A N 1
ATOM 1393 C CA . SER A 1 188 ? -2.112 0.333 9.417 1.00 89.06 188 SER A CA 1
ATOM 1394 C C . SER A 1 188 ? -3.122 -0.224 8.425 1.00 89.06 188 SER A C 1
ATOM 1396 O O . SER A 1 188 ? -4.100 0.436 8.065 1.00 89.06 188 SER A O 1
ATOM 1398 N N . HIS A 1 189 ? -2.902 -1.482 8.047 1.00 92.25 189 HIS A N 1
ATOM 1399 C CA . HIS A 1 189 ? -3.774 -2.211 7.142 1.00 92.25 189 HIS A CA 1
ATOM 1400 C C . HIS A 1 189 ? -5.196 -2.273 7.725 1.00 92.25 189 HIS A C 1
ATOM 1402 O O . HIS A 1 189 ? -5.342 -2.782 8.838 1.00 92.25 189 HIS A O 1
ATOM 1408 N N . PRO A 1 190 ? -6.261 -1.826 7.033 1.00 95.69 190 PRO A N 1
ATOM 1409 C CA . PRO A 1 190 ? -7.582 -1.744 7.658 1.00 95.69 190 PRO A CA 1
ATOM 1410 C C . PRO A 1 190 ? -8.137 -3.091 8.133 1.00 95.69 190 PRO A C 1
ATOM 1412 O O . PRO A 1 190 ? -8.805 -3.142 9.163 1.00 95.69 190 PRO A O 1
ATOM 1415 N N . LEU A 1 191 ? -7.779 -4.202 7.467 1.00 94.88 191 LEU A N 1
ATOM 1416 C CA . LEU A 1 191 ? -8.147 -5.541 7.951 1.00 94.88 191 LEU A CA 1
ATOM 1417 C C . LEU A 1 191 ? -7.610 -5.857 9.352 1.00 94.88 191 LEU A C 1
ATOM 1419 O O . LEU A 1 191 ? -8.235 -6.639 10.056 1.00 94.88 191 LEU A O 1
ATOM 1423 N N . SER A 1 192 ? -6.512 -5.232 9.791 1.00 93.94 192 SER A N 1
ATOM 1424 C CA . SER A 1 192 ? -5.941 -5.461 11.126 1.00 93.94 192 SER A CA 1
ATOM 1425 C C . SER A 1 192 ? -6.887 -5.094 12.274 1.00 93.94 192 SER A C 1
ATOM 1427 O O . SER A 1 192 ? -6.712 -5.606 13.377 1.00 93.94 192 SER A O 1
ATOM 1429 N N . VAL A 1 193 ? -7.910 -4.265 12.017 1.00 96.44 193 VAL A N 1
ATOM 1430 C CA . VAL A 1 193 ? -8.970 -3.943 12.987 1.00 96.44 193 VAL A CA 1
ATOM 1431 C C . VAL A 1 193 ? -9.797 -5.180 13.345 1.00 96.44 193 VAL A C 1
ATOM 1433 O O . VAL A 1 193 ? -10.252 -5.306 14.480 1.00 96.44 193 VAL A O 1
ATOM 1436 N N . PHE A 1 194 ? -10.003 -6.098 12.396 1.00 95.94 194 PHE A N 1
ATOM 1437 C CA . PHE A 1 194 ? -10.772 -7.315 12.633 1.00 95.94 194 PHE A CA 1
ATOM 1438 C C . PHE A 1 194 ? -9.991 -8.319 13.490 1.00 95.94 194 PHE A C 1
ATOM 1440 O O . PHE A 1 194 ? -8.769 -8.422 13.353 1.00 95.94 194 PHE A O 1
ATOM 1447 N N . PRO A 1 195 ? -10.679 -9.134 14.312 1.00 94.06 195 PRO A N 1
ATOM 1448 C CA . PRO A 1 195 ? -10.081 -10.317 14.924 1.00 94.06 195 PRO A CA 1
ATOM 1449 C C . PRO A 1 195 ? -9.495 -11.271 13.876 1.00 94.06 195 PRO A C 1
ATOM 1451 O O . PRO A 1 195 ? -10.027 -11.386 12.774 1.00 94.06 195 PRO A O 1
ATOM 1454 N N . GLU A 1 196 ? -8.443 -12.000 14.246 1.00 91.50 196 GLU A N 1
ATOM 1455 C CA . GLU A 1 196 ? -7.701 -12.909 13.356 1.00 91.50 196 GLU A CA 1
ATOM 1456 C C . GLU A 1 196 ? -8.597 -13.900 12.607 1.00 91.50 196 GLU A C 1
ATOM 1458 O O . GLU A 1 196 ? -8.566 -13.933 11.382 1.00 91.50 196 GLU A O 1
ATOM 1463 N N . SER A 1 197 ? -9.498 -14.590 13.308 1.00 94.12 197 SER A N 1
ATOM 1464 C CA . SER A 1 197 ? -10.427 -15.547 12.688 1.00 94.12 197 SER A CA 1
ATOM 1465 C C . SER A 1 197 ? -11.362 -14.923 11.645 1.00 94.12 197 SER A C 1
ATOM 1467 O O . SER A 1 197 ? -11.800 -15.591 10.707 1.00 94.12 197 SER A O 1
ATOM 1469 N N . VAL A 1 198 ? -11.689 -13.635 11.792 1.00 95.00 198 VAL A N 1
ATOM 1470 C CA . VAL A 1 198 ? -12.501 -12.903 10.814 1.00 95.00 198 VAL A CA 1
ATOM 1471 C C . VAL A 1 198 ? -11.644 -12.493 9.620 1.00 95.00 198 VAL A C 1
ATOM 1473 O O . VAL A 1 198 ? -12.121 -12.583 8.495 1.00 95.00 198 VAL A O 1
ATOM 1476 N N . ARG A 1 199 ? -10.377 -12.109 9.831 1.00 93.38 199 ARG A N 1
ATOM 1477 C CA . ARG A 1 199 ? -9.437 -11.831 8.730 1.00 93.38 199 ARG A CA 1
ATOM 1478 C C . ARG A 1 199 ? -9.200 -13.067 7.867 1.00 93.38 199 ARG A C 1
ATOM 1480 O O . ARG A 1 199 ? -9.238 -12.949 6.648 1.00 93.38 199 ARG A O 1
ATOM 1487 N N . GLU A 1 200 ? -9.027 -14.234 8.486 1.00 91.19 200 GLU A N 1
ATOM 1488 C CA . GLU A 1 200 ? -8.933 -15.522 7.782 1.00 91.19 200 GLU A CA 1
ATOM 1489 C C . GLU A 1 200 ? -10.199 -15.799 6.964 1.00 91.19 200 GLU A C 1
ATOM 1491 O O . GLU A 1 200 ? -10.117 -16.106 5.781 1.00 91.19 200 GLU A O 1
ATOM 1496 N N . SER A 1 201 ? -11.379 -15.576 7.552 1.00 93.12 201 SER A N 1
ATOM 1497 C CA . SER A 1 201 ? -12.653 -15.756 6.842 1.00 93.12 201 SER A CA 1
ATOM 1498 C C . SER A 1 201 ? -12.818 -14.793 5.656 1.00 93.12 201 SER A C 1
ATOM 1500 O O . SER A 1 201 ? -13.418 -15.160 4.650 1.00 93.12 201 SER A O 1
ATOM 1502 N N . ILE A 1 202 ? -12.309 -13.559 5.764 1.00 92.62 202 ILE A N 1
ATOM 1503 C CA . ILE A 1 202 ? -12.281 -12.600 4.648 1.00 92.62 202 ILE A CA 1
ATOM 1504 C C . ILE A 1 202 ? -11.314 -13.090 3.564 1.00 92.62 202 ILE A C 1
ATOM 1506 O O . ILE A 1 202 ? -11.657 -13.032 2.388 1.00 92.62 202 ILE A O 1
ATOM 1510 N N . ALA A 1 203 ? -10.141 -13.607 3.941 1.00 89.75 203 ALA A N 1
ATOM 1511 C CA . ALA A 1 203 ? -9.167 -14.157 2.998 1.00 89.75 203 ALA A CA 1
ATOM 1512 C C . ALA A 1 203 ? -9.714 -15.367 2.232 1.00 89.75 203 ALA A C 1
ATOM 1514 O O . ALA A 1 203 ? -9.531 -15.442 1.023 1.00 89.75 203 ALA A O 1
ATOM 1515 N N . ASP A 1 204 ? -10.449 -16.252 2.906 1.00 89.69 204 ASP A N 1
ATOM 1516 C CA . ASP A 1 204 ? -11.110 -17.405 2.283 1.00 89.69 204 ASP A CA 1
ATOM 1517 C C . ASP A 1 204 ? -12.254 -17.006 1.334 1.00 89.69 204 ASP A C 1
ATOM 1519 O O . ASP A 1 204 ? -12.627 -17.775 0.447 1.00 89.69 204 ASP A O 1
ATOM 1523 N N . ALA A 1 205 ? -12.846 -15.825 1.534 1.00 90.88 205 ALA A N 1
ATOM 1524 C CA . ALA A 1 205 ? -13.921 -15.302 0.694 1.00 90.88 205 ALA A CA 1
ATOM 1525 C C . ALA A 1 205 ? -13.412 -14.592 -0.572 1.00 90.88 205 ALA A C 1
ATOM 1527 O O . ALA A 1 205 ? -14.194 -14.383 -1.502 1.00 90.88 205 ALA A O 1
ATOM 1528 N N . VAL A 1 206 ? -12.131 -14.217 -0.609 1.00 88.50 206 VAL A N 1
ATOM 1529 C CA . VAL A 1 206 ? -11.482 -13.627 -1.783 1.00 88.50 206 VAL A CA 1
ATOM 1530 C C . VAL A 1 206 ? -11.236 -14.706 -2.842 1.00 88.50 206 VAL A C 1
ATOM 1532 O O . VAL A 1 206 ? -10.851 -15.830 -2.527 1.00 88.50 206 VAL A O 1
ATOM 1535 N N . ASP A 1 207 ? -11.456 -14.362 -4.114 1.00 73.38 207 ASP A N 1
ATOM 1536 C CA . ASP A 1 207 ? -11.215 -15.270 -5.239 1.00 73.38 207 ASP A CA 1
ATOM 1537 C C . ASP A 1 207 ? -9.749 -15.743 -5.276 1.00 73.38 207 ASP A C 1
ATOM 1539 O O . ASP A 1 207 ? -8.815 -14.940 -5.239 1.00 73.38 207 ASP A O 1
ATOM 1543 N N . GLY A 1 208 ? -9.545 -17.059 -5.371 1.00 62.88 208 GLY A N 1
ATOM 1544 C CA . GLY A 1 208 ? -8.228 -17.695 -5.300 1.00 62.88 208 GLY A CA 1
ATOM 1545 C C . GLY A 1 208 ? -7.315 -17.411 -6.497 1.00 62.88 208 GLY A C 1
ATOM 1546 O O . GLY A 1 208 ? -6.117 -17.685 -6.414 1.00 62.88 208 GLY A O 1
ATOM 1547 N N . ASP A 1 209 ? -7.861 -16.865 -7.587 1.00 64.50 209 ASP A N 1
ATOM 1548 C CA . ASP A 1 209 ? -7.091 -16.421 -8.756 1.00 64.50 209 ASP A CA 1
ATOM 1549 C C . ASP A 1 209 ? -6.533 -14.987 -8.604 1.00 64.50 209 ASP A C 1
ATOM 1551 O O . ASP A 1 209 ? -5.721 -14.551 -9.424 1.00 64.50 209 ASP A O 1
ATOM 1555 N N . ALA A 1 210 ? -6.935 -14.250 -7.562 1.00 67.69 210 ALA A N 1
ATOM 1556 C CA . ALA A 1 210 ? -6.460 -12.898 -7.279 1.00 67.69 210 ALA A CA 1
ATOM 1557 C C . ALA A 1 210 ? -5.201 -12.873 -6.385 1.00 67.69 210 ALA A C 1
ATOM 1559 O O . ALA A 1 210 ? -4.752 -13.896 -5.862 1.00 67.69 210 ALA A O 1
ATOM 1560 N N . TYR A 1 211 ? -4.604 -11.687 -6.195 1.00 70.75 211 TYR A N 1
ATOM 1561 C CA . TYR A 1 211 ? -3.480 -11.526 -5.267 1.00 70.75 211 TYR A CA 1
ATOM 1562 C C . TYR A 1 211 ? -3.912 -11.880 -3.836 1.00 70.75 211 TYR A C 1
ATOM 1564 O O . TYR A 1 211 ? -4.905 -11.325 -3.358 1.00 70.75 211 TYR A O 1
ATOM 1572 N N . PRO A 1 212 ? -3.163 -12.741 -3.120 1.00 80.31 212 PRO A N 1
ATOM 1573 C CA . PRO A 1 212 ? -3.472 -13.050 -1.732 1.00 80.31 212 PRO A CA 1
ATOM 1574 C C . PRO A 1 212 ? -3.490 -11.791 -0.863 1.00 80.31 212 PRO A C 1
ATOM 1576 O O . PRO A 1 212 ? -2.583 -10.951 -0.929 1.00 80.31 212 PRO A O 1
ATOM 1579 N N . ILE A 1 213 ? -4.518 -11.677 -0.024 1.00 84.75 213 ILE A N 1
ATOM 1580 C CA . ILE A 1 213 ? -4.630 -10.573 0.928 1.00 84.75 213 ILE A CA 1
ATOM 1581 C C . ILE A 1 213 ? -3.735 -10.807 2.149 1.00 84.75 213 ILE A C 1
ATOM 1583 O O . ILE A 1 213 ? -3.475 -11.941 2.555 1.00 84.75 213 ILE A O 1
ATOM 1587 N N . ALA A 1 214 ? -3.282 -9.724 2.777 1.00 79.81 214 ALA A N 1
ATOM 1588 C CA . ALA A 1 214 ? -2.482 -9.782 3.994 1.00 79.81 214 ALA A CA 1
ATOM 1589 C C . ALA A 1 214 ? -3.368 -10.075 5.223 1.00 79.81 214 ALA A C 1
ATOM 1591 O O . ALA A 1 214 ? -3.830 -9.159 5.903 1.00 79.81 214 ALA A O 1
ATOM 1592 N N . ALA A 1 215 ? -3.626 -11.357 5.501 1.00 78.00 215 ALA A N 1
ATOM 1593 C CA . ALA A 1 215 ? -4.414 -11.786 6.664 1.00 78.00 215 ALA A CA 1
ATOM 1594 C C . ALA A 1 215 ? -3.615 -11.756 7.984 1.00 78.00 215 ALA A C 1
ATOM 1596 O O . ALA A 1 215 ? -4.176 -11.464 9.048 1.00 78.00 215 ALA A O 1
ATOM 1597 N N . ASP A 1 216 ? -2.302 -12.001 7.911 1.00 82.62 216 ASP A N 1
ATOM 1598 C CA . ASP A 1 216 ? -1.375 -11.938 9.046 1.00 82.62 216 ASP A CA 1
ATOM 1599 C C . ASP A 1 216 ? -0.888 -10.498 9.278 1.00 82.62 216 ASP A C 1
ATOM 1601 O O . ASP A 1 216 ? 0.226 -10.103 8.935 1.00 82.62 216 ASP A O 1
ATOM 1605 N N . VAL A 1 217 ? -1.797 -9.663 9.784 1.00 85.62 217 VAL A N 1
ATOM 1606 C CA . VAL A 1 217 ? -1.543 -8.257 10.114 1.00 85.62 217 VAL A CA 1
ATOM 1607 C C . VAL A 1 217 ? -2.099 -7.921 11.491 1.00 85.62 217 VAL A C 1
ATOM 1609 O O . VAL A 1 217 ? -3.159 -8.406 11.893 1.00 85.62 217 VAL A O 1
ATOM 1612 N N . ALA A 1 218 ? -1.411 -7.036 12.209 1.00 85.75 218 ALA A N 1
ATOM 1613 C CA . ALA A 1 218 ? -1.822 -6.562 13.526 1.00 85.75 218 ALA A CA 1
ATOM 1614 C C . ALA A 1 218 ? -1.923 -5.035 13.556 1.00 85.75 218 ALA A C 1
ATOM 1616 O O . ALA A 1 218 ? -1.203 -4.342 12.838 1.00 85.75 218 ALA A O 1
ATOM 1617 N N . LEU A 1 219 ? -2.804 -4.516 14.418 1.00 85.25 219 LEU A N 1
ATOM 1618 C CA . LEU A 1 219 ? -2.894 -3.078 14.651 1.00 85.25 219 LEU A CA 1
ATOM 1619 C C . LEU A 1 219 ? -1.577 -2.554 15.210 1.00 85.25 219 LEU A C 1
ATOM 1621 O O . LEU A 1 219 ? -1.026 -3.114 16.174 1.00 85.25 219 LEU A O 1
ATOM 1625 N N . ASP A 1 220 ? -1.140 -1.436 14.638 1.00 81.88 220 ASP A N 1
ATOM 1626 C CA . ASP A 1 220 ? -0.033 -0.657 15.164 1.00 81.88 220 ASP A CA 1
ATOM 1627 C C . ASP A 1 220 ? -0.318 -0.143 16.588 1.00 81.88 220 ASP A C 1
ATOM 1629 O O . ASP A 1 220 ? -1.485 -0.026 16.976 1.00 81.88 220 ASP A O 1
ATOM 1633 N N . PRO A 1 221 ? 0.719 0.192 17.379 1.00 81.44 221 PRO A N 1
ATOM 1634 C CA . PRO A 1 221 ? 0.540 0.616 18.766 1.00 81.44 221 PRO A CA 1
ATOM 1635 C C . PRO A 1 221 ? -0.411 1.804 18.958 1.00 81.44 221 PRO A C 1
ATOM 1637 O O . PRO A 1 221 ? -1.168 1.810 19.925 1.00 81.44 221 PRO A O 1
ATOM 1640 N N . PHE A 1 222 ? -0.407 2.786 18.050 1.00 81.88 222 PHE A N 1
ATOM 1641 C CA . PHE A 1 222 ? -1.302 3.940 18.133 1.00 81.88 222 PHE A CA 1
ATOM 1642 C C . PHE A 1 222 ? -2.754 3.521 17.881 1.00 81.88 222 PHE A C 1
ATOM 1644 O O . PHE A 1 222 ? -3.635 3.815 18.689 1.00 81.88 222 PHE A O 1
ATOM 1651 N N . SER A 1 223 ? -3.003 2.784 16.796 1.00 84.94 223 SER A N 1
ATOM 1652 C CA . SER A 1 223 ? -4.355 2.313 16.471 1.00 84.94 223 SER A CA 1
ATOM 1653 C C . SER A 1 223 ? -4.896 1.331 17.511 1.00 84.94 223 SER A C 1
ATOM 1655 O O . SER A 1 223 ? -6.093 1.321 17.785 1.00 84.94 223 SER A O 1
ATOM 1657 N N . ARG A 1 224 ? -4.021 0.524 18.122 1.00 87.56 224 ARG A N 1
ATOM 1658 C CA . ARG A 1 224 ? -4.382 -0.386 19.213 1.00 87.56 224 ARG A CA 1
ATOM 1659 C C . ARG A 1 224 ? -4.813 0.371 20.462 1.00 87.56 224 ARG A C 1
ATOM 1661 O O . ARG A 1 224 ? -5.843 0.034 21.024 1.00 87.56 224 ARG A O 1
ATOM 1668 N N . GLU A 1 225 ? -4.086 1.414 20.857 1.00 82.62 225 GLU A N 1
ATOM 1669 C CA . GLU A 1 225 ? -4.478 2.252 21.998 1.00 82.62 225 GLU A CA 1
ATOM 1670 C C . GLU A 1 225 ? -5.849 2.909 21.761 1.00 82.62 225 GLU A C 1
ATOM 1672 O O . GLU A 1 225 ? -6.698 2.914 22.653 1.00 82.62 225 GLU A O 1
ATOM 1677 N N . ALA A 1 226 ? -6.102 3.410 20.545 1.00 85.94 226 ALA A N 1
ATOM 1678 C CA . ALA A 1 226 ? -7.405 3.962 20.177 1.00 85.94 226 ALA A CA 1
ATOM 1679 C C . ALA A 1 226 ? -8.523 2.905 20.262 1.00 85.94 226 ALA A C 1
ATOM 1681 O O . ALA A 1 226 ? -9.571 3.165 20.859 1.00 85.94 226 ALA A O 1
ATOM 1682 N N . TYR A 1 227 ? -8.285 1.707 19.717 1.00 90.81 227 TYR A N 1
ATOM 1683 C CA . TYR A 1 227 ? -9.215 0.580 19.791 1.00 90.81 227 TYR A CA 1
ATOM 1684 C C . TYR A 1 227 ? -9.510 0.182 21.245 1.00 90.81 227 TYR A C 1
ATOM 1686 O O . TYR A 1 227 ? -10.674 0.124 21.642 1.00 90.81 227 TYR A O 1
ATOM 1694 N N . ASP A 1 228 ? -8.472 -0.042 22.053 1.00 89.00 228 ASP A N 1
ATOM 1695 C CA . ASP A 1 228 ? -8.579 -0.496 23.444 1.00 89.00 228 ASP A CA 1
ATOM 1696 C C . ASP A 1 228 ? -9.304 0.540 24.318 1.00 89.00 228 ASP A C 1
ATOM 1698 O O . ASP A 1 228 ? -10.133 0.188 25.164 1.00 89.00 228 ASP A O 1
ATOM 1702 N N . HIS A 1 229 ? -9.054 1.833 24.084 1.00 86.25 229 HIS A N 1
ATOM 1703 C CA . HIS A 1 229 ? -9.758 2.921 24.761 1.00 86.25 229 HIS A CA 1
ATOM 1704 C C . HIS A 1 229 ? -11.268 2.903 24.469 1.00 86.25 229 HIS A C 1
ATOM 1706 O O . HIS A 1 229 ? -12.088 2.981 25.395 1.00 86.25 229 HIS A O 1
ATOM 1712 N N . LEU A 1 230 ? -11.648 2.781 23.193 1.00 90.06 230 LEU A N 1
ATOM 1713 C CA . LEU A 1 230 ? -13.049 2.686 22.776 1.00 90.06 230 LEU A CA 1
ATOM 1714 C C . LEU A 1 230 ? -13.704 1.410 23.318 1.00 90.06 230 LEU A C 1
ATOM 1716 O O . LEU A 1 230 ? -14.817 1.467 23.849 1.00 90.06 230 LEU A O 1
ATOM 1720 N N . GLU A 1 231 ? -13.005 0.276 23.247 1.00 92.19 231 GLU A N 1
ATOM 1721 C CA . GLU A 1 231 ? -13.489 -1.003 23.758 1.00 92.19 231 GLU A CA 1
ATOM 1722 C C . GLU A 1 231 ? -13.777 -0.932 25.260 1.00 92.19 231 GLU A C 1
ATOM 1724 O O . GLU A 1 231 ? -14.881 -1.287 25.687 1.00 92.19 231 GLU A O 1
ATOM 1729 N N . SER A 1 232 ? -12.824 -0.437 26.062 1.00 89.62 232 SER A N 1
ATOM 1730 C CA . SER A 1 232 ? -12.997 -0.294 27.513 1.00 89.62 232 SER A CA 1
ATOM 1731 C C . SER A 1 232 ? -14.194 0.594 27.829 1.00 89.62 232 SER A C 1
ATOM 1733 O O . SER A 1 232 ? -15.069 0.216 28.610 1.00 89.62 232 SER A O 1
ATOM 1735 N N . THR A 1 233 ? -14.293 1.736 27.147 1.00 88.94 233 THR A N 1
ATOM 1736 C CA . THR A 1 233 ? -15.370 2.705 27.358 1.00 88.94 233 THR A CA 1
ATOM 1737 C C . THR A 1 233 ? -16.748 2.112 27.055 1.00 88.94 233 THR A C 1
ATOM 1739 O O . THR A 1 233 ? -17.698 2.278 27.827 1.00 88.94 233 THR A O 1
ATOM 1742 N N . TYR A 1 234 ? -16.893 1.390 25.942 1.00 91.69 234 TYR A N 1
ATOM 1743 C CA . TYR A 1 234 ? -18.164 0.762 25.581 1.00 91.69 234 TYR A CA 1
ATOM 1744 C C . TYR A 1 234 ? -18.503 -0.449 26.453 1.00 91.69 234 TYR A C 1
ATOM 1746 O O . TYR A 1 234 ? -19.677 -0.658 26.782 1.00 91.69 234 TYR A O 1
ATOM 1754 N N . ARG A 1 235 ? -17.493 -1.204 26.893 1.00 91.69 235 ARG A N 1
ATOM 1755 C CA . ARG A 1 235 ? -17.658 -2.317 27.833 1.00 91.69 235 ARG A CA 1
ATOM 1756 C C . ARG A 1 235 ? -18.155 -1.827 29.192 1.00 91.69 235 ARG A C 1
ATOM 1758 O O . ARG A 1 235 ? -19.091 -2.412 29.734 1.00 91.69 235 ARG A O 1
ATOM 1765 N N . GLU A 1 236 ? -17.609 -0.727 29.707 1.00 92.38 236 GLU A N 1
ATOM 1766 C CA . GLU A 1 236 ? -18.068 -0.084 30.950 1.00 92.38 236 GLU A CA 1
ATOM 1767 C C . GLU A 1 236 ? -19.517 0.414 30.854 1.00 92.38 236 GLU A C 1
ATOM 1769 O O . GLU A 1 236 ? -20.275 0.342 31.822 1.00 92.38 236 GLU A O 1
ATOM 1774 N N . ARG A 1 237 ? -19.944 0.838 29.660 1.00 91.69 237 ARG A N 1
ATOM 1775 C CA . ARG A 1 237 ? -21.339 1.202 29.358 1.00 91.69 237 ARG A CA 1
ATOM 1776 C C . ARG A 1 237 ? -22.270 0.001 29.176 1.00 91.69 237 ARG A C 1
ATOM 1778 O O . ARG A 1 237 ? -23.458 0.187 28.915 1.00 91.69 237 ARG A O 1
ATOM 1785 N N . GLY A 1 238 ? -21.760 -1.225 29.288 1.00 91.88 238 GLY A N 1
ATOM 1786 C CA . GLY A 1 238 ? -22.542 -2.452 29.159 1.00 91.88 238 GLY A CA 1
ATOM 1787 C C . GLY A 1 238 ? -22.975 -2.783 27.727 1.00 91.88 238 GLY A C 1
ATOM 1788 O O . GLY A 1 238 ? -23.897 -3.585 27.548 1.00 91.88 238 GLY A O 1
ATOM 1789 N N . ARG A 1 239 ? -22.343 -2.187 26.704 1.00 92.25 239 ARG A N 1
ATOM 1790 C CA . ARG A 1 239 ? -22.584 -2.561 25.301 1.00 92.25 239 ARG A CA 1
ATOM 1791 C C . ARG A 1 239 ? -22.033 -3.961 25.033 1.00 92.25 239 ARG A C 1
ATOM 1793 O O . ARG A 1 239 ? -21.001 -4.351 25.572 1.00 92.25 239 ARG A O 1
ATOM 1800 N N . ARG A 1 240 ? -22.749 -4.731 24.211 1.00 90.19 240 ARG A N 1
ATOM 1801 C CA . ARG A 1 240 ? -22.379 -6.114 23.840 1.00 90.19 240 ARG A CA 1
ATOM 1802 C C . ARG A 1 240 ? -21.837 -6.208 22.417 1.00 90.19 240 ARG A C 1
ATOM 1804 O O . ARG A 1 240 ? -21.037 -7.082 22.117 1.00 90.19 240 ARG A O 1
ATOM 1811 N N . ASP A 1 241 ? -22.262 -5.290 21.567 1.00 93.31 241 ASP A N 1
ATOM 1812 C CA . ASP A 1 241 ? -21.853 -5.077 20.184 1.00 93.31 241 ASP A CA 1
ATOM 1813 C C . ASP A 1 241 ? -20.564 -4.242 20.111 1.00 93.31 241 ASP A C 1
ATOM 1815 O O . ASP A 1 241 ? -20.509 -3.228 19.422 1.00 93.31 241 ASP A O 1
ATOM 1819 N N . LEU A 1 242 ? -19.533 -4.642 20.867 1.00 93.88 242 LEU A N 1
ATOM 1820 C CA . LEU A 1 242 ? -1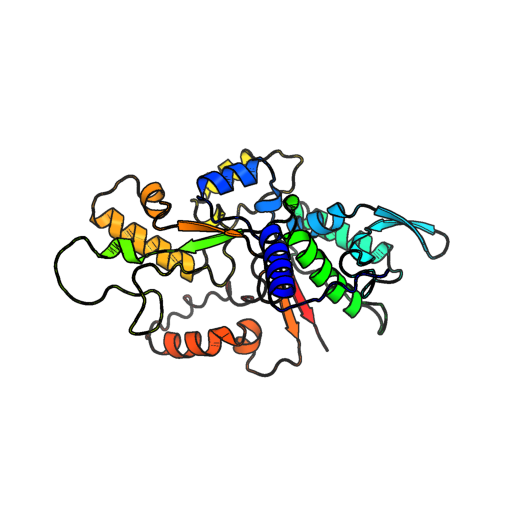8.310 -3.847 21.041 1.00 93.88 242 LEU A CA 1
ATOM 1821 C C . LEU A 1 242 ? -17.648 -3.512 19.705 1.00 93.88 242 LEU A C 1
ATOM 1823 O O . LEU A 1 242 ? -17.366 -2.347 19.459 1.00 93.88 242 LEU A O 1
ATOM 1827 N N . PHE A 1 243 ? -17.467 -4.505 18.831 1.00 95.69 243 PHE A N 1
ATOM 1828 C CA . PHE A 1 243 ? -16.842 -4.289 17.527 1.00 95.69 243 PHE A CA 1
ATOM 1829 C C . PHE A 1 243 ? -17.609 -3.246 16.706 1.00 95.69 243 PHE A C 1
ATOM 1831 O O . PHE A 1 243 ? -17.033 -2.238 16.324 1.00 95.69 243 PHE A O 1
ATOM 1838 N N . SER A 1 244 ? -18.924 -3.421 16.540 1.00 95.12 244 SER A N 1
ATOM 1839 C CA . SER A 1 244 ? -19.770 -2.466 15.812 1.00 95.12 244 SER A CA 1
ATOM 1840 C C . SER A 1 244 ? -19.744 -1.063 16.419 1.00 95.12 244 SER A C 1
ATOM 1842 O O . SER A 1 244 ? -19.773 -0.089 15.679 1.00 95.12 244 SER A O 1
ATOM 1844 N N . ALA A 1 245 ? -19.676 -0.949 17.748 1.00 93.50 245 ALA A N 1
ATOM 1845 C CA . ALA A 1 245 ? -19.579 0.340 18.425 1.00 93.50 245 ALA A CA 1
ATOM 1846 C C . ALA A 1 245 ? -18.209 1.014 18.222 1.00 93.50 245 ALA A C 1
ATOM 1848 O O . ALA A 1 245 ? -18.150 2.230 18.090 1.00 93.50 245 ALA A O 1
ATOM 1849 N N . ILE A 1 246 ? -17.117 0.245 18.185 1.00 93.38 246 ILE A N 1
ATOM 1850 C CA . ILE A 1 246 ? -15.755 0.755 17.949 1.00 93.38 246 ILE A CA 1
ATOM 1851 C C . ILE A 1 246 ? -15.562 1.142 16.480 1.00 93.38 246 ILE A C 1
ATOM 1853 O O . ILE A 1 246 ? -14.910 2.141 16.190 1.00 93.38 246 ILE A O 1
ATOM 1857 N N . THR A 1 247 ? -16.133 0.371 15.551 1.00 94.44 247 THR A N 1
ATOM 1858 C CA . THR A 1 247 ? -16.012 0.600 14.105 1.00 94.44 247 THR A CA 1
ATOM 1859 C C . THR A 1 247 ? -17.121 1.484 13.531 1.00 94.44 247 THR A C 1
ATOM 1861 O O . THR A 1 247 ? -17.326 1.502 12.315 1.00 94.44 247 THR A O 1
ATOM 1864 N N . ASP A 1 248 ? -17.878 2.171 14.388 1.00 92.88 248 ASP A N 1
ATOM 1865 C CA . ASP A 1 248 ? -18.903 3.121 13.963 1.00 92.88 248 ASP A CA 1
ATOM 1866 C C . ASP A 1 248 ? -18.271 4.297 13.194 1.00 92.88 248 ASP A C 1
ATOM 1868 O O . ASP A 1 248 ? -17.106 4.645 13.402 1.00 92.88 248 ASP A O 1
ATOM 1872 N N . ARG A 1 249 ? -19.049 4.934 12.312 1.00 89.50 249 ARG A N 1
ATOM 1873 C CA . ARG A 1 249 ? -18.601 6.060 11.476 1.00 89.50 249 ARG A CA 1
ATOM 1874 C C . ARG A 1 249 ? -18.153 7.276 12.288 1.00 89.50 249 ARG A C 1
ATOM 1876 O O . ARG A 1 249 ? -17.429 8.108 11.746 1.00 89.50 249 ARG A O 1
ATOM 1883 N N . ASP A 1 250 ? -18.556 7.373 13.552 1.00 89.00 250 ASP A N 1
ATOM 1884 C CA . ASP A 1 250 ? -18.098 8.413 14.473 1.00 89.00 250 ASP A CA 1
ATOM 1885 C C . ASP A 1 250 ? -16.703 8.133 15.060 1.00 89.00 250 ASP A C 1
ATOM 1887 O O . ASP A 1 250 ? -16.084 9.043 15.613 1.00 89.00 250 ASP A O 1
ATOM 1891 N N . HIS A 1 251 ? -16.196 6.900 14.937 1.00 91.31 251 HIS A N 1
ATOM 1892 C CA . HIS A 1 251 ? -14.972 6.438 15.597 1.00 91.31 251 HIS A CA 1
ATOM 1893 C C . HIS A 1 251 ? -13.895 5.913 14.660 1.00 91.31 251 HIS A C 1
ATOM 1895 O O . HIS A 1 251 ? -12.713 6.133 14.920 1.00 91.31 251 HIS A O 1
ATOM 1901 N N . LEU A 1 252 ? -14.286 5.234 13.586 1.00 95.00 252 LEU A N 1
ATOM 1902 C CA . LEU A 1 252 ? -13.371 4.619 12.640 1.00 95.00 252 LEU A CA 1
ATOM 1903 C C . LEU A 1 252 ? -13.816 4.926 11.217 1.00 95.00 252 LEU A C 1
ATOM 1905 O O . LEU A 1 252 ? -14.965 4.703 10.832 1.00 95.00 252 LEU A O 1
ATOM 1909 N N . ARG A 1 253 ? -12.861 5.359 10.401 1.00 96.25 253 ARG A N 1
ATOM 1910 C CA . ARG A 1 253 ? -13.030 5.416 8.952 1.00 96.25 253 ARG A CA 1
ATOM 1911 C C . ARG A 1 253 ? -11.785 4.908 8.254 1.00 96.25 253 ARG A C 1
ATOM 1913 O O . ARG A 1 253 ? -10.672 5.037 8.760 1.00 96.25 253 ARG A O 1
ATOM 1920 N N . VAL A 1 254 ? -11.989 4.354 7.072 1.00 97.12 254 VAL A N 1
ATOM 1921 C CA . VAL A 1 254 ? -10.923 3.946 6.166 1.00 97.12 254 VAL A CA 1
ATOM 1922 C C . VAL A 1 254 ? -10.697 5.072 5.166 1.00 97.12 254 VAL A C 1
ATOM 1924 O O . VAL A 1 254 ? -11.649 5.600 4.594 1.00 97.12 254 VAL A O 1
ATOM 1927 N N . THR A 1 255 ? -9.444 5.464 4.971 1.00 94.94 255 THR A N 1
ATOM 1928 C CA . THR A 1 255 ? -9.046 6.537 4.055 1.00 94.94 255 THR A CA 1
ATOM 1929 C C . THR A 1 255 ? -7.989 6.034 3.089 1.00 94.94 255 THR A C 1
ATOM 1931 O O . THR A 1 255 ? -7.141 5.218 3.461 1.00 94.94 255 THR A O 1
ATOM 1934 N N . SER A 1 256 ? -8.015 6.523 1.853 1.00 94.19 256 SER A N 1
ATOM 1935 C CA . SER A 1 256 ? -6.965 6.214 0.888 1.00 94.19 256 SER A CA 1
ATOM 1936 C C . SER A 1 256 ? -5.708 7.055 1.123 1.00 94.19 256 SER A C 1
ATOM 1938 O O . SER A 1 256 ? -5.796 8.200 1.580 1.00 94.19 256 SER A O 1
ATOM 1940 N N . TYR A 1 257 ? -4.549 6.537 0.732 1.00 91.81 257 TYR A N 1
ATOM 1941 C CA . TYR A 1 257 ? -3.305 7.297 0.668 1.00 91.81 257 TYR A CA 1
ATOM 1942 C C . TYR A 1 257 ? -2.540 6.998 -0.624 1.00 91.81 257 TYR A C 1
ATOM 1944 O O . TYR A 1 257 ? -2.625 5.903 -1.177 1.00 91.81 257 TYR A O 1
ATOM 1952 N N . VAL A 1 258 ? -1.781 7.988 -1.095 1.00 92.50 258 VAL A N 1
ATOM 1953 C CA . VAL A 1 258 ? -0.852 7.823 -2.216 1.00 92.50 258 VAL A CA 1
ATOM 1954 C C . VAL A 1 258 ? 0.434 7.218 -1.676 1.00 92.50 258 VAL A C 1
ATOM 1956 O O . VAL A 1 258 ? 1.007 7.734 -0.717 1.00 92.50 258 VAL A O 1
ATOM 1959 N N . VAL A 1 259 ? 0.885 6.137 -2.305 1.00 93.06 259 VAL A N 1
ATOM 1960 C CA . VAL A 1 259 ? 2.138 5.472 -1.956 1.00 93.06 259 VAL A CA 1
ATOM 1961 C C . VAL A 1 259 ? 3.302 6.368 -2.357 1.00 93.06 259 VAL A C 1
ATOM 1963 O O . VAL A 1 259 ? 3.422 6.776 -3.512 1.00 93.06 259 VAL A O 1
ATOM 1966 N N . ASP A 1 260 ? 4.159 6.691 -1.400 1.00 89.06 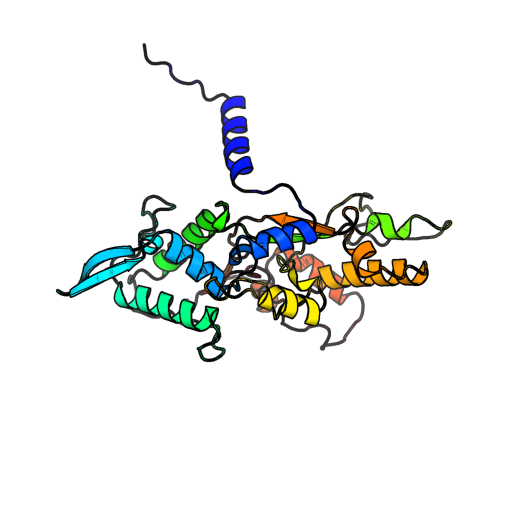260 ASP A N 1
ATOM 1967 C CA . ASP A 1 260 ? 5.306 7.562 -1.594 1.00 89.06 260 ASP A CA 1
ATOM 1968 C C . ASP A 1 260 ? 6.368 7.355 -0.506 1.00 89.06 260 ASP A C 1
ATOM 1970 O O . ASP A 1 260 ? 6.152 6.637 0.472 1.00 89.06 260 ASP A O 1
ATOM 1974 N N . VAL A 1 261 ? 7.518 8.014 -0.650 1.00 83.00 261 VAL A N 1
ATOM 1975 C CA . VAL A 1 261 ? 8.536 8.076 0.401 1.00 83.00 261 VAL A CA 1
ATOM 1976 C C . VAL A 1 261 ? 7.932 8.692 1.668 1.00 83.00 261 VAL A C 1
ATOM 1978 O O . VAL A 1 261 ? 7.422 9.811 1.639 1.00 83.00 261 VAL A O 1
ATOM 1981 N N . GLY A 1 262 ? 7.973 7.947 2.774 1.00 74.69 262 GLY A N 1
ATOM 1982 C CA . GLY A 1 262 ? 7.352 8.310 4.053 1.00 74.69 262 GLY A CA 1
ATOM 1983 C C . GLY A 1 262 ? 5.868 7.937 4.170 1.00 74.69 262 GLY A C 1
ATOM 1984 O O . GLY A 1 262 ? 5.276 8.115 5.234 1.00 74.69 262 GLY A O 1
ATOM 1985 N N . SER A 1 263 ? 5.254 7.413 3.104 1.00 81.00 263 SER A N 1
ATOM 1986 C CA . SER A 1 263 ? 3.887 6.887 3.110 1.00 81.00 263 SER A CA 1
ATOM 1987 C C . SER A 1 263 ? 3.807 5.595 2.296 1.00 81.00 263 SER A C 1
ATOM 1989 O O . SER A 1 263 ? 3.514 5.591 1.105 1.00 81.00 263 SER A O 1
ATOM 1991 N N . GLY A 1 264 ? 4.103 4.466 2.935 1.00 83.94 264 GLY A N 1
ATOM 1992 C CA . GLY A 1 264 ? 4.167 3.160 2.276 1.00 83.94 264 GLY A CA 1
ATOM 1993 C C . GLY A 1 264 ? 5.532 2.806 1.678 1.00 83.94 264 GLY A C 1
ATOM 1994 O O . GLY A 1 264 ? 5.819 1.615 1.572 1.00 83.94 264 GLY A O 1
ATOM 1995 N N . ILE A 1 265 ? 6.392 3.781 1.343 1.00 85.94 265 ILE A N 1
ATOM 1996 C CA . ILE A 1 265 ? 7.780 3.526 0.917 1.00 85.94 265 ILE A CA 1
ATOM 1997 C C . ILE A 1 265 ? 8.785 4.107 1.911 1.00 85.94 265 ILE A C 1
ATOM 1999 O O . ILE A 1 265 ? 8.857 5.313 2.124 1.00 85.94 265 ILE A O 1
ATOM 2003 N N . GLY A 1 266 ? 9.627 3.243 2.469 1.00 81.69 266 GLY A N 1
ATOM 2004 C CA . GLY A 1 266 ? 10.746 3.629 3.319 1.00 81.69 266 GLY A CA 1
ATOM 2005 C C . GLY A 1 266 ? 12.018 3.700 2.490 1.00 81.69 266 GLY A C 1
ATOM 2006 O O . GLY A 1 266 ? 12.263 2.811 1.678 1.00 81.69 266 GLY A O 1
ATOM 2007 N N . VAL A 1 267 ? 12.836 4.729 2.694 1.00 76.19 267 VAL A N 1
ATOM 2008 C CA . VAL A 1 267 ? 14.186 4.801 2.122 1.00 76.19 267 VAL A CA 1
ATOM 2009 C C . VAL A 1 267 ? 15.154 5.091 3.259 1.00 76.19 267 VAL A C 1
ATOM 2011 O O . VAL A 1 267 ? 14.953 6.054 3.993 1.00 76.19 267 VAL A O 1
ATOM 2014 N N . LEU A 1 268 ? 16.164 4.238 3.417 1.00 72.38 268 LEU A N 1
ATOM 2015 C CA . LEU A 1 268 ? 17.230 4.392 4.404 1.00 72.38 268 LEU A CA 1
ATOM 2016 C C . LEU A 1 268 ? 18.556 4.564 3.671 1.00 72.38 268 LEU A C 1
ATOM 2018 O O . LEU A 1 268 ? 18.930 3.689 2.886 1.00 72.38 268 LEU A O 1
ATOM 2022 N N . HIS A 1 269 ? 19.270 5.653 3.946 1.00 65.94 269 HIS A N 1
ATOM 2023 C CA . HIS A 1 269 ? 20.609 5.872 3.412 1.00 65.94 269 HIS A CA 1
ATOM 2024 C C . HIS A 1 269 ? 21.658 5.608 4.496 1.00 65.94 269 HIS A C 1
ATOM 2026 O O . HIS A 1 269 ? 21.522 6.047 5.640 1.00 65.94 269 HIS A O 1
ATOM 2032 N N . ALA A 1 270 ? 22.753 4.929 4.142 1.00 57.53 270 ALA A N 1
ATOM 2033 C CA . ALA A 1 270 ? 23.880 4.718 5.057 1.00 57.53 270 ALA A CA 1
ATOM 2034 C C . ALA A 1 270 ? 24.473 6.039 5.610 1.00 57.53 270 ALA A C 1
ATOM 2036 O O . ALA A 1 270 ? 24.996 6.065 6.731 1.00 57.53 270 ALA A O 1
ATOM 2037 N N . GLU A 1 271 ? 24.347 7.132 4.846 1.00 50.44 271 GLU A N 1
ATOM 2038 C CA . GLU A 1 271 ? 24.855 8.474 5.160 1.00 50.44 271 GLU A CA 1
ATOM 2039 C C . GLU A 1 271 ? 23.908 9.345 6.009 1.00 50.44 271 GLU A C 1
ATOM 2041 O O . GLU A 1 271 ? 24.321 10.425 6.422 1.00 50.44 271 GLU A O 1
ATOM 2046 N N . ASP A 1 272 ? 22.673 8.912 6.298 1.00 49.44 272 ASP A N 1
ATOM 2047 C CA . ASP A 1 272 ? 21.708 9.741 7.040 1.00 49.44 272 ASP A CA 1
ATOM 2048 C C . ASP A 1 272 ? 22.265 10.160 8.415 1.00 49.44 272 ASP A C 1
ATOM 2050 O O . ASP A 1 272 ? 22.780 9.338 9.166 1.00 49.44 272 ASP A O 1
ATOM 2054 N N . ASP A 1 273 ? 22.184 11.433 8.802 1.00 41.34 273 ASP A N 1
ATOM 2055 C CA . ASP A 1 273 ? 22.666 11.885 10.116 1.00 41.34 273 ASP A CA 1
ATOM 2056 C C . ASP A 1 273 ? 21.772 11.374 11.269 1.00 41.34 273 ASP A C 1
ATOM 2058 O O . ASP A 1 273 ? 20.568 11.175 11.116 1.00 41.34 273 ASP A O 1
ATOM 2062 N N . GLY A 1 274 ? 22.356 11.172 12.457 1.00 51.94 274 GLY A N 1
ATOM 2063 C CA . GLY A 1 274 ? 21.638 10.743 13.668 1.00 51.94 274 GLY A CA 1
ATOM 2064 C C . GLY A 1 274 ? 22.018 9.349 14.172 1.00 51.94 274 GLY A C 1
ATOM 2065 O O . GLY A 1 274 ? 22.797 8.617 13.563 1.00 51.94 274 GLY A O 1
ATOM 2066 N N . THR A 1 275 ? 21.498 8.979 15.340 1.00 53.06 275 THR A N 1
ATOM 2067 C CA . THR A 1 275 ? 21.662 7.629 15.897 1.00 53.06 275 THR A CA 1
ATOM 2068 C C . THR A 1 275 ? 20.925 6.599 15.037 1.00 53.06 275 THR A C 1
ATOM 2070 O O . THR A 1 275 ? 19.947 6.928 14.371 1.00 53.06 275 THR A O 1
ATOM 2073 N N . ALA A 1 276 ? 21.325 5.322 15.092 1.00 52.41 276 ALA A N 1
ATOM 2074 C CA . ALA A 1 276 ? 20.628 4.247 14.372 1.00 52.41 276 ALA A CA 1
ATOM 2075 C C . ALA A 1 276 ? 19.104 4.261 14.618 1.00 52.41 276 ALA A C 1
ATOM 2077 O O . ALA A 1 276 ? 18.331 4.019 13.702 1.00 52.41 276 ALA A O 1
ATOM 2078 N N . LYS A 1 277 ? 18.664 4.630 15.831 1.00 52.81 277 LYS A N 1
ATOM 2079 C CA . LYS A 1 277 ? 17.242 4.787 16.167 1.00 52.81 277 LYS A CA 1
ATOM 2080 C C . LYS A 1 277 ? 16.578 5.960 15.444 1.00 52.81 277 LYS A C 1
ATOM 2082 O O . LYS A 1 277 ? 15.448 5.825 15.005 1.00 52.81 277 LYS A O 1
ATOM 2087 N N . GLU A 1 278 ? 17.246 7.100 15.313 1.00 52.62 278 GLU A N 1
ATOM 2088 C CA . GLU A 1 278 ? 16.683 8.267 14.617 1.00 52.62 278 GLU A CA 1
ATOM 2089 C C . GLU A 1 278 ? 16.569 8.024 13.108 1.00 52.62 278 GLU A C 1
ATOM 2091 O O . GLU A 1 278 ? 15.547 8.367 12.519 1.00 52.62 278 GLU A O 1
ATOM 2096 N N . ARG A 1 279 ? 17.564 7.354 12.511 1.00 54.25 279 ARG A N 1
ATOM 2097 C CA . ARG A 1 279 ? 17.543 6.958 11.091 1.00 54.25 279 ARG A CA 1
ATOM 2098 C C . ARG A 1 279 ? 16.395 6.002 10.783 1.00 54.25 279 ARG A C 1
ATOM 2100 O O . ARG A 1 279 ? 15.706 6.153 9.785 1.00 54.25 279 ARG A O 1
ATOM 2107 N N . LEU A 1 280 ? 16.170 5.038 11.670 1.00 51.38 280 LEU A N 1
ATOM 2108 C CA . LEU A 1 280 ? 15.148 4.016 11.488 1.00 51.38 280 LEU A CA 1
ATOM 2109 C C . LEU A 1 280 ? 13.713 4.545 11.686 1.00 51.38 280 LEU A C 1
ATOM 2111 O O . LEU A 1 280 ? 12.782 4.115 11.012 1.00 51.38 280 LEU A O 1
ATOM 2115 N N . VAL A 1 281 ? 13.522 5.490 12.608 1.00 51.19 281 VAL A N 1
ATOM 2116 C CA . VAL A 1 281 ? 12.186 5.957 13.013 1.00 51.19 281 VAL A CA 1
ATOM 2117 C C . VAL A 1 281 ? 11.755 7.238 12.256 1.00 51.19 281 VAL A C 1
ATOM 2119 O O . VAL A 1 281 ? 10.568 7.581 12.212 1.00 51.19 281 VAL A O 1
ATOM 2122 N N . GLY A 1 282 ? 12.693 7.923 11.597 1.00 49.03 282 GLY A N 1
ATOM 2123 C CA . GLY A 1 282 ? 12.460 9.168 10.866 1.00 49.03 282 GLY A CA 1
ATOM 2124 C C . GLY A 1 282 ? 12.389 10.403 11.775 1.00 49.03 282 GLY A C 1
ATOM 2125 O O . GLY A 1 282 ? 12.113 10.325 12.976 1.00 49.03 282 GLY A O 1
ATOM 2126 N N . SER A 1 283 ? 12.625 11.585 11.194 1.00 47.72 283 SER A N 1
ATOM 2127 C CA . SER A 1 283 ? 12.762 12.857 11.929 1.00 47.72 283 SER A CA 1
ATOM 2128 C C . SER A 1 283 ? 11.501 13.292 12.693 1.00 47.72 283 SER A C 1
ATOM 2130 O O . SER A 1 283 ? 11.601 14.029 13.676 1.00 47.72 283 SER A O 1
ATOM 2132 N N . TRP A 1 284 ? 10.319 12.801 12.303 1.00 46.06 284 TRP A N 1
ATOM 2133 C CA . TRP A 1 284 ? 9.034 13.158 12.916 1.00 46.06 284 TRP A CA 1
ATOM 2134 C C . TRP A 1 284 ? 8.827 12.566 14.325 1.00 46.06 284 TRP A C 1
ATOM 2136 O O . TRP A 1 284 ? 8.169 13.185 15.159 1.00 46.06 284 TRP A O 1
ATOM 2146 N N . MET A 1 285 ? 9.446 11.425 14.661 1.00 47.19 285 MET A N 1
ATOM 2147 C CA . MET A 1 285 ? 9.275 10.802 15.987 1.00 47.19 285 MET A CA 1
ATOM 2148 C C . MET A 1 285 ? 10.283 11.260 17.045 1.00 47.19 285 MET A C 1
ATOM 2150 O O . MET A 1 285 ? 10.155 10.880 18.210 1.00 47.19 285 MET A O 1
ATOM 2154 N N . GLY A 1 286 ? 11.264 12.100 16.700 1.00 44.62 286 GLY A N 1
ATOM 2155 C CA . GLY A 1 286 ? 12.268 12.582 17.658 1.00 44.62 286 GLY A CA 1
ATOM 2156 C C . GLY A 1 286 ? 11.685 13.394 18.828 1.00 44.62 286 GLY A C 1
ATOM 2157 O O . GLY A 1 286 ? 12.285 13.437 19.907 1.00 44.62 286 GLY A O 1
ATOM 2158 N N . GLY A 1 287 ? 10.519 14.023 18.632 1.00 43.69 287 GLY A N 1
ATOM 2159 C CA . GLY A 1 287 ? 9.741 14.668 19.699 1.00 43.69 287 GLY A CA 1
ATOM 2160 C C . GLY A 1 287 ? 8.975 13.652 20.551 1.00 43.69 287 GLY A C 1
ATOM 2161 O O . GLY A 1 287 ? 9.114 13.634 21.771 1.00 43.69 287 GLY A O 1
ATOM 2162 N N . MET A 1 288 ? 8.259 12.735 19.895 1.00 47.00 288 MET A N 1
ATOM 2163 C CA . MET A 1 288 ? 7.445 11.700 20.543 1.00 47.00 288 MET A CA 1
ATOM 2164 C C . MET A 1 288 ? 8.282 10.736 21.409 1.00 47.00 288 MET A C 1
ATOM 2166 O O . MET A 1 288 ? 7.896 10.412 22.530 1.00 47.00 288 MET A O 1
ATOM 2170 N N . LEU A 1 289 ? 9.468 10.326 20.938 1.00 42.28 289 LEU A N 1
ATOM 2171 C CA . LEU A 1 289 ? 10.381 9.420 21.652 1.00 42.28 289 LEU A CA 1
ATOM 2172 C C . LEU A 1 289 ? 10.948 10.030 22.940 1.00 42.28 289 LEU A C 1
ATOM 2174 O O . LEU A 1 289 ? 11.032 9.343 23.957 1.00 42.28 289 LEU A O 1
ATOM 2178 N N . ARG A 1 290 ? 11.311 11.319 22.917 1.00 41.62 290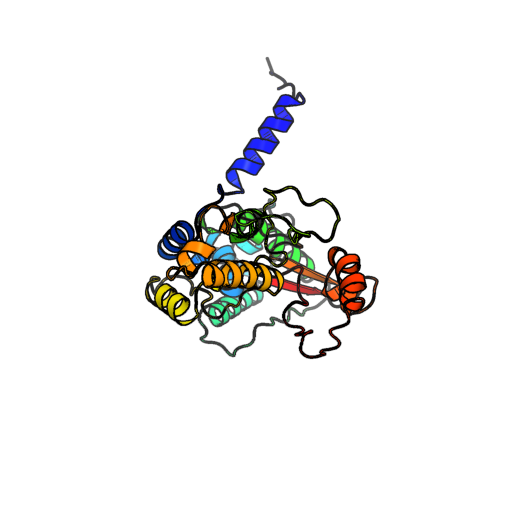 ARG A N 1
ATOM 2179 C CA . ARG A 1 290 ? 11.847 12.036 24.088 1.00 41.62 290 ARG A CA 1
ATOM 2180 C C . ARG A 1 290 ? 10.823 12.142 25.217 1.00 41.62 290 ARG A C 1
ATOM 2182 O O . ARG A 1 290 ? 11.187 12.125 26.389 1.00 41.62 290 ARG A O 1
ATOM 2189 N N . GLU A 1 291 ? 9.548 12.240 24.860 1.00 38.47 291 GLU A N 1
ATOM 2190 C CA . GLU A 1 291 ? 8.454 12.434 25.806 1.00 38.47 291 GLU A CA 1
ATOM 2191 C C . GLU A 1 291 ? 7.867 11.100 26.306 1.00 38.47 291 GLU A C 1
ATOM 2193 O O . GLU A 1 291 ? 7.480 10.996 27.472 1.00 38.47 291 GLU A O 1
ATOM 2198 N N . LEU A 1 292 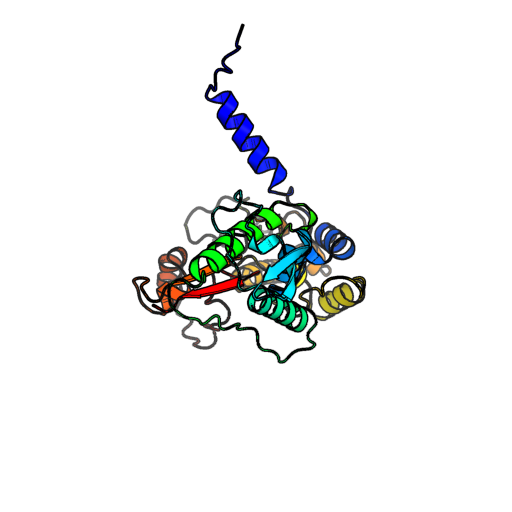? 7.920 10.031 25.502 1.00 37.81 292 LEU A N 1
ATOM 2199 C CA . LEU A 1 292 ? 7.621 8.656 25.934 1.00 37.81 292 LEU A CA 1
ATOM 2200 C C . LEU A 1 292 ? 8.642 8.122 26.954 1.00 37.81 292 LEU A C 1
ATOM 2202 O O . LEU A 1 292 ? 8.246 7.488 27.936 1.00 37.81 292 LEU A O 1
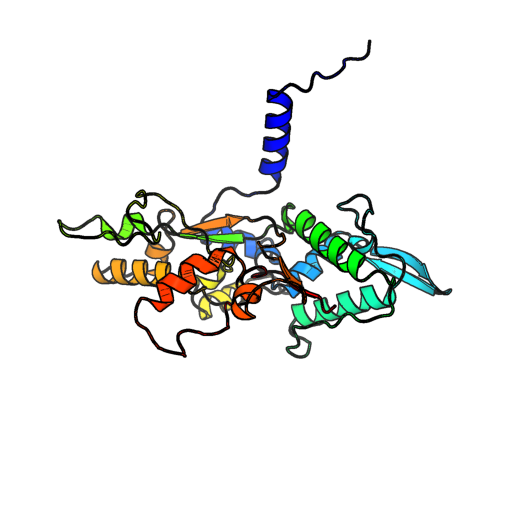ATOM 2206 N N . ASP A 1 293 ? 9.929 8.448 26.788 1.00 37.12 293 ASP A N 1
ATOM 2207 C CA . ASP A 1 293 ? 10.997 8.091 27.740 1.00 37.12 293 ASP A CA 1
ATOM 2208 C C . ASP A 1 293 ? 10.764 8.734 29.129 1.00 37.12 293 ASP A C 1
ATOM 2210 O O . ASP A 1 293 ? 11.168 8.208 30.169 1.00 37.12 293 ASP A O 1
ATOM 2214 N N . SER A 1 294 ? 10.011 9.843 29.169 1.00 39.97 294 SER A N 1
ATOM 2215 C CA . SER A 1 294 ? 9.654 10.555 30.400 1.00 39.97 294 SER A CA 1
ATOM 2216 C C . SER A 1 294 ? 8.493 9.925 31.192 1.00 39.97 294 SER A C 1
ATOM 2218 O O . SER A 1 294 ? 8.342 10.214 32.380 1.00 39.97 294 SER A O 1
ATOM 2220 N N . ARG A 1 295 ? 7.700 9.016 30.594 1.00 41.47 295 ARG A N 1
ATOM 2221 C CA . ARG A 1 295 ? 6.510 8.399 31.231 1.00 41.47 295 ARG A CA 1
ATOM 2222 C C . ARG A 1 295 ? 6.761 7.051 31.921 1.00 41.47 295 ARG A C 1
ATOM 2224 O O . ARG A 1 295 ? 5.822 6.357 32.306 1.00 41.47 295 ARG A O 1
ATOM 2231 N N . GLY A 1 296 ? 8.019 6.685 32.160 1.00 33.09 296 GLY A N 1
ATOM 2232 C CA . GLY A 1 296 ? 8.382 5.730 33.216 1.00 33.09 296 GLY A CA 1
ATOM 2233 C C . GLY A 1 296 ? 7.994 4.258 33.013 1.00 33.09 296 GLY A C 1
ATOM 2234 O O . GLY A 1 296 ? 8.264 3.448 33.901 1.00 33.09 296 GLY A O 1
ATOM 2235 N N . ARG A 1 297 ? 7.444 3.843 31.864 1.00 38.62 297 ARG A N 1
ATOM 2236 C CA . ARG A 1 297 ? 7.339 2.414 31.520 1.00 38.62 297 ARG A CA 1
ATOM 2237 C C . ARG A 1 297 ? 8.663 1.931 30.929 1.00 38.62 297 ARG A C 1
ATOM 2239 O O . ARG A 1 297 ? 8.799 1.720 29.732 1.00 38.62 297 ARG A O 1
ATOM 2246 N N . LYS A 1 298 ? 9.637 1.698 31.814 1.00 36.28 298 LYS A N 1
ATOM 2247 C CA . LYS A 1 298 ? 10.874 0.948 31.531 1.00 36.28 298 LYS A CA 1
ATOM 2248 C C . LYS A 1 298 ? 10.578 -0.546 31.348 1.00 36.28 298 LYS A C 1
ATOM 2250 O O . LYS A 1 298 ? 11.161 -1.377 32.040 1.00 36.28 298 LYS A O 1
ATOM 2255 N N . ASN A 1 299 ? 9.638 -0.901 30.475 1.00 32.91 299 ASN A N 1
ATOM 2256 C CA . ASN A 1 299 ? 9.515 -2.278 30.026 1.00 32.91 299 ASN A CA 1
ATOM 2257 C C . ASN A 1 299 ? 10.261 -2.396 28.689 1.00 32.91 299 ASN A C 1
ATOM 2259 O O . ASN A 1 299 ? 9.747 -1.924 27.680 1.00 32.91 299 ASN A O 1
ATOM 2263 N N . PRO A 1 300 ? 11.462 -2.993 28.648 1.00 32.16 300 PRO A N 1
ATOM 2264 C CA . PRO A 1 300 ? 12.189 -3.204 27.398 1.00 32.16 300 PRO A CA 1
ATOM 2265 C C . PRO A 1 300 ? 11.442 -4.113 26.403 1.00 32.16 300 PRO A C 1
ATOM 2267 O O . PRO A 1 300 ? 11.808 -4.125 25.238 1.00 32.16 300 PRO A O 1
ATOM 2270 N N . GLN A 1 301 ? 10.377 -4.813 26.823 1.00 33.50 301 GLN A N 1
ATOM 2271 C CA . GLN A 1 301 ? 9.455 -5.534 25.931 1.00 33.50 301 GLN A CA 1
ATOM 2272 C C . GLN A 1 301 ? 8.338 -4.648 25.345 1.00 33.50 301 GLN A C 1
ATOM 2274 O O . GLN A 1 301 ? 7.682 -5.059 24.398 1.00 33.50 301 GLN A O 1
ATOM 2279 N N . ALA A 1 302 ? 8.114 -3.440 25.881 1.00 32.16 302 ALA A N 1
ATOM 2280 C CA . ALA A 1 302 ? 7.224 -2.445 25.265 1.00 32.16 302 ALA A CA 1
ATOM 2281 C C . ALA A 1 302 ? 7.884 -1.740 24.065 1.00 32.16 302 ALA A C 1
ATOM 2283 O O . ALA A 1 302 ? 7.206 -1.067 23.297 1.00 32.16 302 ALA A O 1
ATOM 2284 N N . PHE A 1 303 ? 9.197 -1.920 23.896 1.00 36.69 303 PHE A N 1
ATOM 2285 C CA . PHE A 1 303 ? 9.914 -1.647 22.657 1.00 36.69 303 PHE A CA 1
ATOM 2286 C C . PHE A 1 303 ? 10.012 -2.947 21.857 1.00 36.69 303 PHE A C 1
ATOM 2288 O O . PHE A 1 303 ? 11.089 -3.536 21.751 1.00 36.69 303 PHE A O 1
ATOM 2295 N N . SER A 1 304 ? 8.894 -3.419 21.301 1.00 32.56 304 SER A N 1
ATOM 2296 C CA . SER A 1 304 ? 9.026 -4.277 20.131 1.00 32.56 304 SER A CA 1
ATOM 2297 C C . SER A 1 304 ? 9.577 -3.396 19.007 1.00 32.56 304 SER A C 1
ATOM 2299 O O . SER A 1 304 ? 9.040 -2.335 18.687 1.00 32.56 304 SER A O 1
ATOM 2301 N N . TYR A 1 305 ? 10.717 -3.794 18.447 1.00 39.91 305 TYR A N 1
ATOM 2302 C CA . TYR A 1 305 ? 11.312 -3.155 17.269 1.00 39.91 305 TYR A CA 1
ATOM 2303 C C . TYR A 1 305 ? 10.430 -3.303 16.009 1.00 39.91 305 TYR A C 1
ATOM 2305 O O . TYR A 1 305 ? 10.784 -2.774 14.960 1.00 39.91 305 TYR A O 1
ATOM 2313 N N . ASP A 1 306 ? 9.262 -3.940 16.128 1.00 37.59 306 ASP A N 1
ATOM 2314 C CA . ASP A 1 306 ? 8.291 -4.203 15.059 1.00 37.59 306 ASP A CA 1
ATOM 2315 C C . ASP A 1 306 ? 7.716 -2.940 14.389 1.00 37.59 306 ASP A C 1
ATOM 2317 O O . ASP A 1 306 ? 7.043 -3.039 13.371 1.00 37.59 306 ASP A O 1
ATOM 2321 N N . GLY A 1 307 ? 7.980 -1.740 14.920 1.00 38.75 307 GLY A N 1
ATOM 2322 C CA . GLY A 1 307 ? 7.530 -0.465 14.339 1.00 38.75 307 GLY A CA 1
ATOM 2323 C C . GLY A 1 307 ? 8.629 0.405 13.719 1.00 38.75 307 GLY A C 1
ATOM 2324 O O . GLY A 1 307 ? 8.354 1.526 13.295 1.00 38.75 307 GLY A O 1
ATOM 2325 N N . VAL A 1 308 ? 9.881 -0.060 13.703 1.00 39.81 308 VAL A N 1
ATOM 2326 C CA . VAL A 1 308 ? 11.077 0.778 13.483 1.00 39.81 308 VAL A CA 1
ATOM 2327 C C . VAL A 1 308 ? 11.476 0.875 11.990 1.00 39.81 308 VAL A C 1
ATOM 2329 O O . VAL A 1 308 ? 12.572 1.298 11.659 1.00 39.81 308 VAL A O 1
ATOM 2332 N N . LEU A 1 309 ? 10.560 0.551 11.070 1.00 48.44 309 LEU A N 1
ATOM 2333 C CA . LEU A 1 309 ? 10.618 0.924 9.642 1.00 48.44 309 LEU A CA 1
ATOM 2334 C C . LEU A 1 309 ? 9.458 1.868 9.285 1.00 48.44 309 LEU A C 1
ATOM 2336 O O . LEU A 1 309 ? 8.800 1.742 8.255 1.00 48.44 309 LEU A O 1
ATOM 2340 N N . SER A 1 310 ? 9.185 2.825 10.169 1.00 49.03 310 SER A N 1
ATOM 2341 C CA . SER A 1 310 ? 7.996 3.688 10.161 1.00 49.03 310 SER A CA 1
ATOM 2342 C C . SER A 1 310 ? 7.757 4.490 8.881 1.00 49.03 310 SER A C 1
ATOM 2344 O O . SER A 1 310 ? 6.635 4.930 8.656 1.00 49.03 310 SER A O 1
ATOM 2346 N N . GLN A 1 311 ? 8.775 4.679 8.039 1.00 45.03 311 GLN A N 1
ATOM 2347 C CA . GLN A 1 311 ? 8.639 5.396 6.769 1.00 45.03 311 GLN A CA 1
ATOM 2348 C C . GLN A 1 311 ? 8.042 4.522 5.646 1.00 45.03 311 GLN A C 1
ATOM 2350 O O . GLN A 1 311 ? 7.467 5.065 4.708 1.00 45.03 311 GLN A O 1
ATOM 2355 N N . GLY A 1 312 ? 8.160 3.187 5.730 1.00 51.31 312 GLY A N 1
ATOM 2356 C CA . GLY A 1 312 ? 7.830 2.245 4.645 1.00 51.31 312 GLY A CA 1
ATOM 2357 C C . GLY A 1 312 ? 6.723 1.246 4.927 1.00 51.31 312 GLY A C 1
ATOM 2358 O O . GLY A 1 312 ? 6.598 0.244 4.221 1.00 51.31 312 GLY A O 1
ATOM 2359 N N . ASN A 1 313 ? 5.930 1.483 5.966 1.00 64.81 313 ASN A N 1
ATOM 2360 C CA . ASN A 1 313 ? 4.943 0.510 6.395 1.00 64.81 313 ASN A CA 1
ATOM 2361 C C . ASN A 1 313 ? 3.826 0.362 5.352 1.00 64.81 313 ASN A C 1
ATOM 2363 O O . ASN A 1 313 ? 3.136 1.312 4.989 1.00 64.81 313 ASN A O 1
ATOM 2367 N N . GLY A 1 314 ? 3.687 -0.861 4.839 1.00 72.44 314 GLY A N 1
ATOM 2368 C CA . GLY A 1 314 ? 2.580 -1.274 3.982 1.00 72.44 314 GLY A CA 1
ATOM 2369 C C . GLY A 1 314 ? 2.930 -1.602 2.530 1.00 72.44 314 GLY A C 1
ATOM 2370 O O . GLY A 1 314 ? 2.131 -2.306 1.917 1.00 72.44 314 GLY A O 1
ATOM 2371 N N . VAL A 1 315 ? 4.070 -1.154 1.975 1.00 88.19 315 VAL A N 1
ATOM 2372 C CA . VAL A 1 315 ? 4.465 -1.509 0.591 1.00 88.19 315 VAL A CA 1
ATOM 2373 C C . VAL A 1 315 ? 5.911 -1.993 0.480 1.00 88.19 315 VAL A C 1
ATOM 2375 O O . VAL A 1 315 ? 6.118 -3.174 0.213 1.00 88.19 315 VAL A O 1
ATOM 2378 N N . ALA A 1 316 ? 6.909 -1.120 0.655 1.00 88.06 316 ALA A N 1
ATOM 2379 C CA . ALA A 1 316 ? 8.313 -1.484 0.444 1.00 88.06 316 ALA A CA 1
ATOM 2380 C C . ALA A 1 316 ? 9.281 -0.641 1.283 1.00 88.06 316 ALA A C 1
ATOM 2382 O O . ALA A 1 316 ? 9.055 0.540 1.530 1.00 88.06 316 ALA A O 1
ATOM 2383 N N . THR A 1 317 ? 10.413 -1.232 1.666 1.00 84.94 317 THR A N 1
ATOM 2384 C CA . THR A 1 317 ? 11.550 -0.505 2.246 1.00 84.94 317 THR A CA 1
ATOM 2385 C C . THR A 1 317 ? 12.784 -0.721 1.382 1.00 84.94 317 THR A C 1
ATOM 2387 O O . THR A 1 317 ? 13.143 -1.858 1.089 1.00 84.94 317 THR A O 1
ATOM 2390 N N . VAL A 1 318 ? 13.439 0.369 0.989 1.00 83.19 318 VAL A N 1
ATOM 2391 C CA . VAL A 1 318 ? 14.700 0.365 0.247 1.00 83.19 318 VAL A CA 1
ATOM 2392 C C . VAL A 1 318 ? 15.823 0.781 1.189 1.00 83.19 318 VAL A C 1
ATOM 2394 O O . VAL A 1 318 ? 15.775 1.857 1.782 1.00 83.19 318 VAL A O 1
ATOM 2397 N N . VAL A 1 319 ? 16.842 -0.065 1.309 1.00 80.56 319 VAL A N 1
ATOM 2398 C CA . VAL A 1 319 ? 18.057 0.227 2.077 1.00 80.56 319 VAL A CA 1
ATOM 2399 C C . VAL A 1 319 ? 19.200 0.437 1.095 1.00 80.56 319 VAL A C 1
ATOM 2401 O O . VAL A 1 319 ? 19.500 -0.454 0.302 1.00 80.56 319 VAL A O 1
ATOM 2404 N N . GLU A 1 320 ? 19.818 1.615 1.126 1.00 72.75 320 GLU A N 1
ATOM 2405 C CA . GLU A 1 320 ? 20.988 1.937 0.312 1.00 72.75 320 GLU A CA 1
ATOM 2406 C C . GLU A 1 320 ? 22.255 1.882 1.165 1.00 72.75 320 GLU A C 1
ATOM 2408 O O . GLU A 1 320 ? 22.418 2.657 2.112 1.00 72.75 320 GLU A O 1
ATOM 2413 N N . ASP A 1 321 ? 23.150 0.965 0.798 1.00 65.56 321 ASP A N 1
ATOM 2414 C CA . ASP A 1 321 ? 24.531 0.946 1.275 1.00 65.56 321 ASP A CA 1
ATOM 2415 C C . ASP A 1 321 ? 25.406 1.816 0.358 1.00 65.56 321 ASP A C 1
ATOM 2417 O O . ASP A 1 321 ? 25.146 1.897 -0.850 1.00 65.56 321 ASP A O 1
ATOM 2421 N N . ALA A 1 322 ? 26.387 2.502 0.947 1.00 52.75 322 ALA A N 1
ATOM 2422 C CA . ALA A 1 322 ? 27.246 3.475 0.264 1.00 52.75 322 ALA A CA 1
ATOM 2423 C C . ALA A 1 322 ? 28.338 2.813 -0.594 1.00 52.75 322 ALA A C 1
ATOM 2425 O O . ALA A 1 322 ? 28.974 1.844 -0.120 1.00 52.75 322 ALA A O 1
#

Radius of gyration: 22.51 Å; chains: 1; bounding box: 52×54×70 Å

Sequence (322 aa):
MSERTRTDGEGFVAAADDALRGAYDPPMSLESYVDRVLEDPTAAASGAGYVLAAVESYGTREVRERGETLDRYRFFDDPANDGEHAVLGNTRALNAFVDDLRAAATGRGNDETIVWIDGPTATGKSEFKRCLIGGLRAFSKTDAGRRYTVEWNVAGAGSAVGGGAGAASLSYGDGGDAGEWYRSPVQSHPLSVFPESVRESIADAVDGDAYPIAADVALDPFSREAYDHLESTYRERGRRDLFSAITDRDHLRVTSYVVDVGSGIGVLHAEDDGTAKERLVGSWMGGMLRELDSRGRKNPQAFSYDGVLSQGNGVATVVEDA

Foldseek 3Di:
DDPPPPCDPVNVVVVVVVVVVLQWDDWAFLVVLLVLCQVAVLQQFFQLLLLLCLQPVQPWDWDADPNDIDTARCLQCLVLVPSPLRQPDPRVVRVVVSVVSVCCQVVVDPVDPDDDDDDDPPNSPVSVVVSSQSSLLSLCSHSNSWYKAKKWQQLVLPDDDDDDDDPDDLDPDDDDDRQDIGTDLQRFRSLQLDDLVVLVVSQVSHDPVHGGGCSPGHDDPSVVVLLVSQLVSVVVVVDPPSSCSCSDPNTMIMITDRRHQQRQEDEAEPPDDDDPQCRQQDPVCPVVVVVVVVPPPPPVVVPPVVCRNSRNRRHYYHYDDD

pLDDT: mean 77.54, std 20.87, range [29.38, 98.25]